Protein AF-A0A8X6IFQ2-F1 (afdb_monomer_lite)

Radius of gyration: 52.52 Å; chains: 1; bounding box: 111×67×128 Å

Structure (mmCIF, N/CA/C/O backbone):
data_AF-A0A8X6IFQ2-F1
#
_entry.id   AF-A0A8X6IFQ2-F1
#
loop_
_atom_site.group_PDB
_atom_site.id
_atom_site.type_symbol
_atom_site.label_atom_id
_atom_site.label_alt_id
_atom_site.label_comp_id
_atom_site.label_asym_id
_atom_site.label_entity_id
_atom_site.label_seq_id
_atom_site.pdbx_PDB_ins_code
_atom_site.Cartn_x
_atom_site.Cartn_y
_atom_site.Cartn_z
_atom_site.occupancy
_atom_site.B_iso_or_equiv
_atom_site.auth_seq_id
_atom_site.auth_comp_id
_atom_site.auth_asym_id
_atom_site.auth_atom_id
_atom_site.pdbx_PDB_model_num
ATOM 1 N N . MET A 1 1 ? -30.724 -9.626 76.162 1.00 53.62 1 MET A N 1
ATOM 2 C CA . MET A 1 1 ? -31.860 -8.868 76.737 1.00 53.62 1 MET A CA 1
ATOM 3 C C . MET A 1 1 ? -32.506 -7.889 75.746 1.00 53.62 1 MET A C 1
ATOM 5 O O . MET A 1 1 ? -33.600 -8.184 75.285 1.00 53.62 1 MET A O 1
ATOM 9 N N . ALA A 1 2 ? -31.870 -6.780 75.332 1.00 52.81 2 ALA A N 1
ATOM 10 C CA . ALA A 1 2 ? -32.510 -5.781 74.446 1.00 52.81 2 ALA A CA 1
ATOM 11 C C . ALA A 1 2 ? -32.833 -6.290 73.020 1.00 52.81 2 ALA A C 1
ATOM 13 O O . ALA A 1 2 ? -33.926 -6.051 72.514 1.00 52.81 2 ALA A O 1
ATOM 14 N N . LYS A 1 3 ? -31.929 -7.067 72.401 1.00 49.75 3 LYS A N 1
ATOM 15 C CA . LYS A 1 3 ? -32.152 -7.693 71.078 1.00 49.75 3 LYS A CA 1
ATOM 16 C C . LYS A 1 3 ? -33.348 -8.656 71.064 1.00 49.75 3 LYS A C 1
ATOM 18 O O . LYS A 1 3 ? -34.162 -8.594 70.155 1.00 49.75 3 LYS A O 1
ATOM 23 N N . GLN A 1 4 ? -33.488 -9.484 72.103 1.00 52.97 4 GLN A N 1
ATOM 24 C CA . GLN A 1 4 ? -34.607 -10.427 72.263 1.00 52.97 4 GLN A CA 1
ATOM 25 C C . GLN A 1 4 ? -35.940 -9.711 72.532 1.00 52.97 4 GLN A C 1
ATOM 27 O O . GLN A 1 4 ? -36.987 -10.171 72.089 1.00 52.97 4 GLN A O 1
ATOM 32 N N . ARG A 1 5 ? -35.910 -8.560 73.217 1.00 56.44 5 ARG A N 1
ATOM 33 C CA . ARG A 1 5 ? -37.090 -7.713 73.447 1.00 56.44 5 ARG A CA 1
ATOM 34 C C . ARG A 1 5 ? -37.541 -7.000 72.166 1.00 56.44 5 ARG A C 1
ATOM 36 O O . ARG A 1 5 ?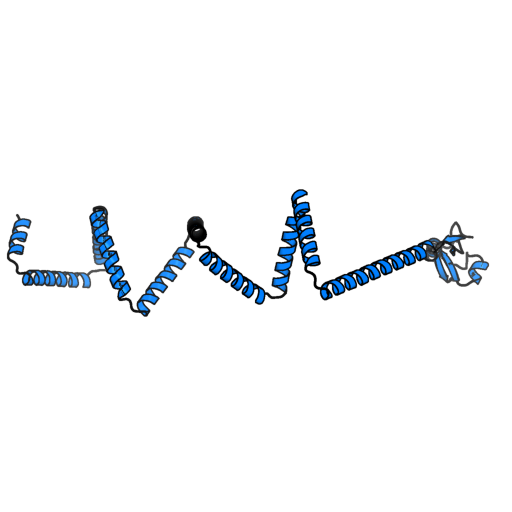 -38.726 -7.000 71.866 1.00 56.44 5 ARG A O 1
ATOM 43 N N . MET A 1 6 ? -36.600 -6.478 71.377 1.00 58.69 6 MET A N 1
ATOM 44 C CA . MET A 1 6 ? -36.863 -5.904 70.048 1.00 58.69 6 MET A CA 1
ATOM 45 C C . MET A 1 6 ? -37.364 -6.954 69.045 1.00 58.69 6 MET A C 1
ATOM 47 O O . MET A 1 6 ? -38.260 -6.667 68.262 1.00 58.69 6 MET A O 1
ATOM 51 N N . GLN A 1 7 ? -36.832 -8.181 69.087 1.00 58.03 7 GLN A N 1
ATOM 52 C CA . GLN A 1 7 ? -37.312 -9.298 68.262 1.00 58.03 7 GLN A CA 1
ATOM 53 C C . GLN A 1 7 ? -38.733 -9.741 68.637 1.00 58.03 7 GLN A C 1
ATOM 55 O O . GLN A 1 7 ? -39.511 -10.056 67.747 1.00 58.03 7 GLN A O 1
ATOM 60 N N . ARG A 1 8 ? -39.092 -9.725 69.929 1.00 58.53 8 ARG A N 1
ATOM 61 C CA . ARG A 1 8 ? -40.465 -10.004 70.386 1.00 58.53 8 ARG A CA 1
ATOM 62 C C . ARG A 1 8 ? -41.464 -8.911 70.001 1.00 58.53 8 ARG A C 1
ATOM 64 O O . ARG A 1 8 ? -42.595 -9.245 69.692 1.00 58.53 8 ARG A O 1
ATOM 71 N N . LEU A 1 9 ? -41.055 -7.640 69.993 1.00 57.66 9 LEU A N 1
ATOM 72 C CA . LEU A 1 9 ? -41.904 -6.528 69.545 1.00 57.66 9 LEU A CA 1
ATOM 73 C C . LEU A 1 9 ? -42.137 -6.563 68.025 1.00 57.66 9 LEU A C 1
ATOM 75 O O . LEU A 1 9 ? -43.274 -6.433 67.593 1.00 57.66 9 LEU A O 1
ATOM 79 N N . ARG A 1 10 ? -41.104 -6.870 67.224 1.00 58.34 10 ARG A N 1
ATOM 80 C CA . ARG A 1 10 ? -41.246 -7.078 65.766 1.00 58.34 10 ARG A CA 1
ATOM 81 C C . ARG A 1 10 ? -42.134 -8.265 65.384 1.00 58.34 10 ARG A C 1
ATOM 83 O O . ARG A 1 10 ? -42.619 -8.308 64.267 1.00 58.34 10 ARG A O 1
ATOM 90 N N . ALA A 1 11 ? -42.308 -9.243 66.274 1.00 58.59 11 ALA A N 1
ATOM 91 C CA . ALA A 1 11 ? -43.138 -10.424 66.025 1.00 58.59 11 ALA A CA 1
ATOM 92 C C . ALA A 1 11 ? -44.647 -10.169 66.226 1.00 58.59 11 ALA A C 1
ATOM 94 O O . ALA A 1 11 ? -45.449 -11.041 65.906 1.00 58.59 11 ALA A O 1
ATOM 95 N N . VAL A 1 12 ? -45.018 -9.010 66.784 1.00 65.38 12 VAL A N 1
ATOM 96 C CA . VAL A 1 12 ? -46.406 -8.607 67.089 1.00 65.38 12 VAL A CA 1
ATOM 97 C C . VAL A 1 12 ? -46.839 -7.392 66.254 1.00 65.38 12 VAL A C 1
ATOM 99 O O . VAL A 1 12 ? -48.028 -7.128 66.124 1.00 65.38 12 VAL A O 1
ATOM 102 N N . GLU A 1 13 ? -45.879 -6.669 65.680 1.00 66.06 13 GLU A N 1
ATOM 103 C CA . GLU A 1 13 ? -46.094 -5.498 64.831 1.00 66.06 13 GLU A CA 1
ATOM 104 C C . GLU A 1 13 ? -46.659 -5.932 63.470 1.00 66.06 13 GLU A C 1
ATOM 106 O O . GLU A 1 13 ? -46.105 -6.813 62.804 1.00 66.06 13 GLU A O 1
ATOM 111 N N . SER A 1 14 ? -47.783 -5.342 63.062 1.00 79.12 14 SER A N 1
ATOM 112 C CA . SER A 1 14 ? -48.335 -5.589 61.728 1.00 79.12 14 SER A CA 1
ATOM 113 C C . SER A 1 14 ? -47.404 -5.023 60.648 1.00 79.12 14 SER A C 1
ATOM 115 O O . SER A 1 14 ? -46.656 -4.073 60.887 1.00 79.12 14 SER A O 1
ATOM 117 N N . GLN A 1 15 ? -47.455 -5.582 59.434 1.00 78.56 15 GLN A N 1
ATOM 118 C CA . GLN A 1 15 ? -46.645 -5.092 58.310 1.00 78.56 15 GLN A CA 1
ATOM 119 C C . GLN A 1 15 ? -46.876 -3.588 58.060 1.00 78.56 15 GLN A C 1
ATOM 121 O O . GLN A 1 15 ? -45.927 -2.856 57.796 1.00 78.56 15 GLN A O 1
ATOM 126 N N . GLU A 1 16 ? -48.113 -3.113 58.233 1.00 79.88 16 GLU A N 1
ATOM 127 C CA . GLU A 1 16 ? -48.480 -1.700 58.090 1.00 79.88 16 GLU A CA 1
ATOM 128 C C . GLU A 1 16 ? -47.862 -0.807 59.176 1.00 79.88 16 GLU A C 1
ATOM 130 O O . GLU A 1 16 ? -47.365 0.279 58.875 1.00 79.88 16 GLU A O 1
ATOM 135 N N . GLU A 1 17 ? -47.841 -1.252 60.435 1.00 82.94 17 GLU A N 1
ATOM 136 C CA . GLU A 1 17 ? -47.198 -0.518 61.534 1.00 82.94 17 GLU A CA 1
ATOM 137 C C . GLU A 1 17 ? -45.678 -0.462 61.362 1.00 82.94 17 GLU A C 1
ATOM 139 O O . GLU A 1 17 ? -45.066 0.589 61.579 1.00 82.94 17 GLU A O 1
ATOM 144 N N . HIS A 1 18 ? -45.082 -1.563 60.901 1.00 83.06 18 HIS A N 1
ATOM 145 C CA . HIS A 1 18 ? -43.662 -1.636 60.585 1.00 83.06 18 HIS A CA 1
ATOM 146 C C . HIS A 1 18 ? -43.288 -0.664 59.456 1.00 83.06 18 HIS A C 1
ATOM 148 O O . HIS A 1 18 ? -42.350 0.132 59.585 1.00 83.06 18 HIS A O 1
ATOM 154 N N . ASP A 1 19 ? -44.063 -0.667 58.371 1.00 86.00 19 ASP A N 1
ATOM 155 C CA . ASP A 1 19 ? -43.853 0.222 57.230 1.00 86.00 19 ASP A CA 1
ATOM 156 C C . ASP A 1 19 ? -44.076 1.695 57.618 1.00 86.00 19 ASP A C 1
ATOM 158 O O . ASP A 1 19 ? -43.288 2.568 57.235 1.00 86.00 19 ASP A O 1
ATOM 162 N N . ALA A 1 20 ? -45.071 1.984 58.465 1.00 87.44 20 ALA A N 1
ATOM 163 C CA . ALA A 1 20 ? -45.313 3.319 59.009 1.00 87.44 20 ALA A CA 1
ATOM 164 C C . ALA A 1 20 ? -44.174 3.800 59.926 1.00 87.44 20 ALA A C 1
ATOM 166 O O . ALA A 1 20 ? -43.800 4.979 59.898 1.00 87.44 20 ALA A O 1
ATOM 167 N N . GLN A 1 21 ? -43.582 2.913 60.730 1.00 87.50 21 GLN A N 1
ATOM 168 C CA . GLN A 1 21 ? -42.433 3.248 61.568 1.00 87.50 21 GLN A CA 1
ATOM 169 C C . GLN A 1 21 ? -41.188 3.532 60.720 1.00 87.50 21 GLN A C 1
ATOM 171 O O . GLN A 1 21 ? -40.499 4.531 60.950 1.00 87.50 21 GLN A O 1
ATOM 176 N N . ILE A 1 22 ? -40.925 2.713 59.699 1.00 87.62 22 ILE A N 1
ATOM 177 C CA . ILE A 1 22 ? -39.848 2.963 58.735 1.00 87.62 22 ILE A CA 1
ATOM 178 C C . ILE A 1 22 ? -40.067 4.301 58.021 1.00 87.62 22 ILE A C 1
ATOM 180 O O . ILE A 1 22 ? -39.113 5.064 57.861 1.00 87.62 22 ILE A O 1
ATOM 184 N N . ALA A 1 23 ? -41.302 4.623 57.627 1.00 89.62 23 ALA A N 1
ATOM 185 C CA . ALA A 1 23 ? -41.628 5.900 56.998 1.00 89.62 23 ALA A CA 1
ATOM 186 C C . ALA A 1 23 ? -41.313 7.093 57.918 1.00 89.62 23 ALA A C 1
ATOM 188 O O . ALA A 1 23 ? -40.658 8.041 57.481 1.00 89.62 23 ALA A O 1
ATOM 189 N N . LYS A 1 24 ? -41.670 7.017 59.209 1.00 91.56 24 LYS A N 1
ATOM 190 C CA . LYS A 1 24 ? -41.323 8.048 60.208 1.00 91.56 24 LYS A CA 1
ATOM 191 C C . LYS A 1 24 ? -39.812 8.208 60.379 1.00 91.56 24 LYS A C 1
ATOM 193 O O . LYS A 1 24 ? -39.315 9.332 60.428 1.00 91.56 24 LYS A O 1
ATOM 198 N N . ILE A 1 25 ? -39.069 7.100 60.431 1.00 91.31 25 ILE A N 1
ATOM 199 C CA . ILE A 1 25 ? -37.600 7.123 60.522 1.00 91.31 25 ILE A CA 1
ATOM 200 C C . ILE A 1 25 ? -36.997 7.781 59.276 1.00 91.31 25 ILE A C 1
ATOM 202 O O . ILE A 1 25 ? -36.131 8.644 59.401 1.00 91.31 25 ILE A O 1
ATOM 206 N N . ARG A 1 26 ? -37.475 7.426 58.078 1.00 90.88 26 ARG A N 1
ATOM 207 C CA . ARG A 1 26 ? -37.034 8.048 56.819 1.00 90.88 26 ARG A CA 1
ATOM 208 C C . ARG A 1 26 ? -37.303 9.550 56.812 1.00 90.88 26 ARG A C 1
ATOM 210 O O . ARG A 1 26 ? -36.418 10.308 56.433 1.00 90.88 26 ARG A O 1
ATOM 217 N N . GLN A 1 27 ? -38.478 9.975 57.275 1.00 90.50 27 GLN A N 1
ATOM 218 C CA . GLN A 1 27 ? -38.843 11.389 57.347 1.00 90.50 27 GLN A CA 1
ATOM 219 C C . GLN A 1 27 ? -37.938 12.158 58.317 1.00 90.50 27 GLN A C 1
ATOM 221 O O . GLN A 1 27 ? -37.430 13.219 57.971 1.00 90.50 27 GLN A O 1
ATOM 226 N N . HIS A 1 28 ? -37.667 11.601 59.499 1.00 89.94 28 HIS A N 1
ATOM 227 C CA . HIS A 1 28 ? -36.757 12.220 60.462 1.00 89.94 28 HIS A CA 1
ATOM 228 C C . HIS A 1 28 ? -35.324 12.333 59.920 1.00 89.94 28 HIS A C 1
ATOM 230 O O . HIS A 1 28 ? -34.691 13.378 60.053 1.00 89.94 28 HIS A O 1
ATOM 236 N N . ILE A 1 29 ? -34.833 11.285 59.250 1.00 89.75 29 ILE A N 1
ATOM 237 C CA . ILE A 1 29 ? -33.522 11.295 58.591 1.00 89.75 29 ILE A CA 1
ATOM 238 C C . ILE A 1 29 ? -33.476 12.342 57.467 1.00 89.75 29 ILE A C 1
ATOM 240 O O . ILE A 1 29 ? -32.461 13.022 57.350 1.00 89.75 29 ILE A O 1
ATOM 244 N N . SER A 1 30 ? -34.548 12.506 56.682 1.00 90.31 30 SER A N 1
ATOM 245 C CA . SER A 1 30 ? -34.635 13.540 55.634 1.00 90.31 30 SER A CA 1
ATOM 246 C C . SER A 1 30 ? -34.452 14.935 56.218 1.00 90.31 30 SER A C 1
ATOM 248 O O . SER A 1 30 ? -33.589 15.679 55.771 1.00 90.31 30 SER A O 1
ATOM 250 N N . VAL A 1 31 ? -35.182 15.252 57.292 1.00 90.62 31 VAL A N 1
ATOM 251 C CA . VAL A 1 31 ? -35.103 16.564 57.955 1.00 90.62 31 VAL A CA 1
ATOM 252 C C . VAL A 1 31 ? -33.693 16.844 58.489 1.00 90.62 31 VAL A C 1
ATOM 254 O O . VAL A 1 31 ? -33.179 17.953 58.351 1.00 90.62 31 VAL A O 1
ATOM 257 N N . ILE A 1 32 ? -33.032 15.835 59.064 1.00 87.0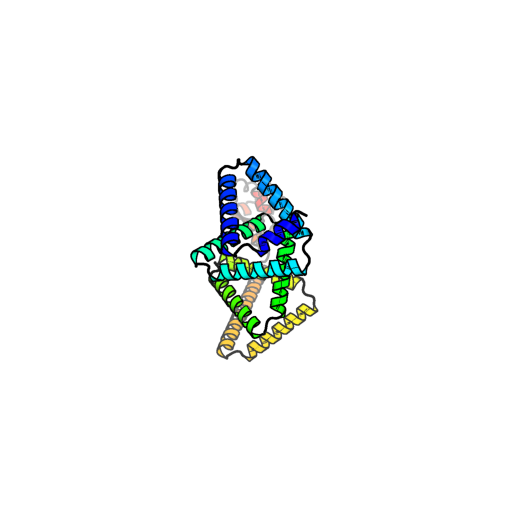6 32 ILE A N 1
ATOM 258 C CA . ILE A 1 32 ? -31.640 15.961 59.522 1.00 87.06 32 ILE A CA 1
ATOM 259 C C . ILE A 1 32 ? -30.692 16.197 58.338 1.00 87.06 32 ILE A C 1
ATOM 261 O O . ILE A 1 32 ? -29.798 17.028 58.432 1.00 87.06 32 ILE A O 1
ATOM 265 N N . GLN A 1 33 ? -30.885 15.496 57.219 1.00 88.69 33 GLN A N 1
ATOM 266 C CA . GLN A 1 33 ? -30.054 15.651 56.019 1.00 88.69 33 GLN A CA 1
ATOM 267 C C . GLN A 1 33 ? -30.302 16.967 55.274 1.00 88.69 33 GLN A C 1
ATOM 269 O O . GLN A 1 33 ? -29.419 17.442 54.573 1.00 88.69 33 GLN A O 1
ATOM 274 N N . GLU A 1 34 ? -31.479 17.569 55.407 1.00 87.62 34 GLU A N 1
ATOM 275 C CA . GLU A 1 34 ? -31.785 18.883 54.828 1.00 87.62 34 GLU A CA 1
ATOM 276 C C . GLU A 1 34 ? -31.167 20.031 55.634 1.00 87.62 34 GLU A C 1
ATOM 278 O O . GLU A 1 34 ? -30.881 21.093 55.085 1.00 87.62 34 GLU A O 1
ATOM 283 N N . THR A 1 35 ? -30.937 19.814 56.931 1.00 90.19 35 THR A N 1
ATOM 284 C CA . THR A 1 35 ? -30.393 20.817 57.862 1.00 90.19 35 THR A CA 1
ATOM 285 C C . THR A 1 35 ? -28.923 20.590 58.217 1.00 90.19 35 THR A C 1
ATOM 287 O O . THR A 1 35 ? -28.352 21.356 58.995 1.00 90.19 35 THR A O 1
ATOM 290 N N . GLU A 1 36 ? -28.288 19.560 57.649 1.00 91.75 36 GLU A N 1
ATOM 291 C CA . GLU A 1 36 ? -26.887 19.238 57.915 1.00 91.75 36 GLU A CA 1
ATOM 292 C C . GLU A 1 36 ? -25.941 20.291 57.319 1.00 91.75 36 GLU A C 1
ATOM 294 O O . GLU A 1 36 ? -26.128 20.783 56.203 1.00 91.75 36 GLU A O 1
ATOM 299 N N . SER A 1 37 ? -24.870 20.612 58.050 1.00 93.88 37 SER A N 1
ATOM 300 C CA . SER A 1 37 ? -23.789 21.420 57.486 1.00 93.88 37 SER A CA 1
ATOM 301 C C . SER A 1 37 ? -22.983 20.616 56.458 1.00 93.88 37 SER A C 1
ATOM 303 O O . SER A 1 37 ? -22.972 19.382 56.471 1.00 93.88 37 SER A O 1
ATOM 305 N N . VAL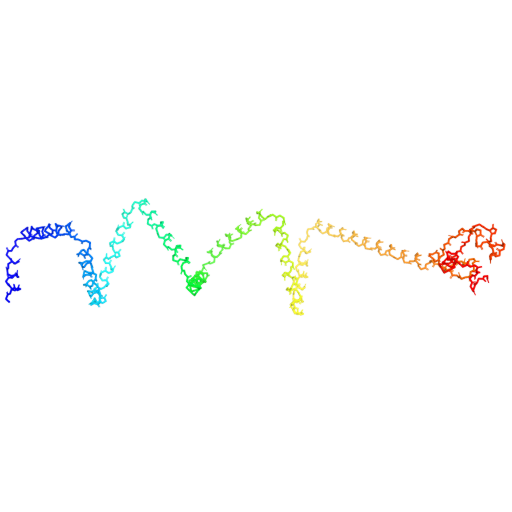 A 1 38 ? -22.242 21.306 55.584 1.00 93.44 38 VAL A N 1
ATOM 306 C CA . VAL A 1 38 ? -21.358 20.655 54.597 1.00 93.44 38 VAL A CA 1
ATOM 307 C C . VAL A 1 38 ? -20.337 19.732 55.278 1.00 93.44 38 VAL A C 1
ATOM 309 O O . VAL A 1 38 ? -20.092 18.629 54.796 1.00 93.44 38 VAL A O 1
ATOM 312 N N . GLU A 1 39 ? -19.786 20.138 56.425 1.00 93.81 39 GLU A N 1
ATOM 313 C CA . GLU A 1 39 ? -18.842 19.319 57.199 1.00 93.81 39 GLU A CA 1
ATOM 314 C C . GLU A 1 39 ? -19.508 18.077 57.798 1.00 93.81 39 GLU A C 1
ATOM 316 O O . GLU A 1 39 ? -18.980 16.972 57.685 1.00 93.81 39 GLU A O 1
ATOM 321 N N . GLN A 1 40 ? -20.694 18.228 58.394 1.00 92.50 40 GLN A N 1
ATOM 322 C CA . GLN A 1 40 ? -21.448 17.105 58.957 1.00 92.50 40 GLN A CA 1
ATOM 323 C C . GLN A 1 40 ? -21.855 16.102 57.872 1.00 92.50 40 GLN A C 1
ATOM 325 O O . GLN A 1 40 ? -21.727 14.888 58.064 1.00 92.50 40 GLN A O 1
ATOM 330 N N . ARG A 1 41 ? -22.267 16.605 56.703 1.00 93.31 41 ARG A N 1
ATOM 331 C CA . ARG A 1 41 ? -22.532 15.800 55.510 1.00 93.31 41 ARG A CA 1
ATOM 332 C C . ARG A 1 41 ? -21.303 15.011 55.087 1.00 93.31 41 ARG A C 1
ATOM 334 O O . ARG A 1 41 ? -21.411 13.814 54.825 1.00 93.31 41 ARG A O 1
ATOM 341 N N . GLU A 1 42 ? -20.139 15.651 55.039 1.00 95.25 42 GLU A N 1
ATOM 342 C CA . GLU A 1 42 ? -18.905 14.999 54.608 1.00 95.25 42 GLU A CA 1
ATOM 343 C C . GLU A 1 42 ? -18.449 13.923 55.599 1.00 95.25 42 GLU A C 1
ATOM 345 O O . GLU A 1 42 ? -18.091 12.821 55.182 1.00 95.25 42 GLU A O 1
ATOM 350 N N . ILE A 1 43 ? -18.560 14.176 56.906 1.00 94.44 43 ILE A N 1
ATOM 351 C CA . ILE A 1 43 ? -18.292 13.174 57.948 1.00 94.44 43 ILE A CA 1
ATOM 352 C C . ILE A 1 43 ? -19.222 11.966 57.778 1.00 94.44 43 ILE A C 1
ATOM 354 O O . ILE A 1 43 ? -18.760 10.822 57.768 1.00 94.44 43 ILE A O 1
ATOM 358 N N . ARG A 1 44 ? -20.526 12.199 57.578 1.00 93.62 44 ARG A N 1
ATOM 359 C CA . ARG A 1 44 ? -21.522 11.136 57.374 1.00 93.62 44 ARG A CA 1
ATOM 360 C C . ARG A 1 44 ? -21.247 10.324 56.107 1.00 93.62 44 ARG A C 1
ATOM 362 O O . ARG A 1 44 ? -21.282 9.094 56.146 1.00 93.62 44 ARG A O 1
ATOM 369 N N . LEU A 1 45 ? -20.967 10.987 54.984 1.00 94.31 45 LEU A N 1
ATOM 370 C CA . LEU A 1 45 ? -20.649 10.322 53.717 1.00 94.31 45 LEU A CA 1
ATOM 371 C C . LEU A 1 45 ? -19.310 9.580 53.785 1.00 94.31 45 LEU A C 1
ATOM 373 O O . LEU A 1 45 ? -19.193 8.487 53.234 1.00 94.31 45 LEU A O 1
ATOM 377 N N . SER A 1 46 ? -18.317 10.128 54.486 1.00 95.75 46 SER A N 1
ATOM 378 C CA . SER A 1 46 ? -17.039 9.464 54.752 1.00 95.75 46 SER A CA 1
ATOM 379 C C . SER A 1 46 ? -17.237 8.187 55.570 1.00 95.75 46 SER A C 1
ATOM 381 O O . SER A 1 46 ? -16.820 7.114 55.133 1.00 95.75 46 SER A O 1
ATOM 383 N N . ALA A 1 47 ? -17.981 8.256 56.677 1.00 95.50 47 ALA A N 1
ATOM 384 C CA . ALA A 1 47 ? -18.316 7.087 57.487 1.00 95.50 47 ALA A CA 1
ATOM 385 C C . ALA A 1 47 ? -19.072 6.018 56.676 1.00 95.50 47 ALA A C 1
ATOM 387 O O . ALA A 1 47 ? -18.769 4.828 56.777 1.00 95.50 47 ALA A O 1
ATOM 388 N N . LEU A 1 48 ? -20.006 6.430 55.810 1.00 95.94 48 LEU A N 1
ATOM 389 C CA . LEU A 1 48 ? -20.728 5.517 54.924 1.00 95.94 48 LEU A CA 1
ATOM 390 C C . LEU A 1 48 ? -19.806 4.865 53.880 1.00 95.94 48 LEU A C 1
ATOM 392 O O . LEU A 1 48 ? -19.926 3.665 53.626 1.00 95.94 48 LEU A O 1
ATOM 396 N N . ARG A 1 49 ? -18.876 5.622 53.282 1.00 96.88 49 ARG A N 1
ATOM 397 C CA . ARG A 1 49 ? -17.864 5.084 52.357 1.00 96.88 49 ARG A CA 1
ATOM 398 C C . ARG A 1 49 ? -16.970 4.061 53.054 1.00 96.88 49 ARG A C 1
ATOM 400 O O . ARG A 1 49 ? -16.757 2.991 52.492 1.00 96.88 49 ARG A O 1
ATOM 407 N N . MET A 1 50 ? -16.533 4.344 54.282 1.00 96.12 50 MET A N 1
ATOM 408 C CA . MET A 1 50 ? -15.730 3.424 55.095 1.00 96.12 50 MET A CA 1
ATOM 409 C C . MET A 1 50 ? -16.488 2.138 55.422 1.00 96.12 50 MET A C 1
ATOM 411 O O . MET A 1 50 ? -15.985 1.048 55.161 1.00 96.12 50 MET A O 1
ATOM 415 N N . HIS A 1 51 ? -17.725 2.251 55.913 1.00 96.12 51 HIS A N 1
ATOM 416 C CA . HIS A 1 51 ? -18.574 1.090 56.179 1.00 96.12 51 HIS A CA 1
ATOM 417 C C . HIS A 1 51 ? -18.783 0.244 54.916 1.00 96.12 51 HIS A C 1
ATOM 419 O O . HIS A 1 51 ? -18.606 -0.970 54.942 1.00 96.12 51 HIS A O 1
ATOM 425 N N . ASN A 1 52 ? -19.113 0.876 53.787 1.00 94.75 52 ASN A N 1
ATOM 426 C CA . ASN A 1 52 ? -19.299 0.161 52.528 1.00 94.75 52 ASN A CA 1
ATOM 427 C C . ASN A 1 52 ? -18.007 -0.505 52.052 1.00 94.75 52 ASN A C 1
ATOM 429 O O . ASN A 1 52 ? -18.066 -1.631 51.574 1.00 94.75 52 ASN A O 1
ATOM 433 N N . SER A 1 53 ? -16.855 0.153 52.199 1.00 95.56 53 SER A N 1
ATOM 434 C CA . SER A 1 53 ? -15.553 -0.438 51.883 1.00 95.56 53 SER A CA 1
ATOM 435 C C . SER A 1 53 ? -15.293 -1.690 52.717 1.00 95.56 53 SER A C 1
ATOM 437 O O . SER A 1 53 ? -14.873 -2.701 52.163 1.00 95.56 53 SER A O 1
ATOM 439 N N . GLN A 1 54 ? -15.599 -1.646 54.016 1.00 95.56 54 GLN A N 1
ATOM 440 C CA . GLN A 1 54 ? -15.451 -2.796 54.904 1.00 95.56 54 GLN A CA 1
ATOM 441 C C . GLN A 1 54 ? -16.379 -3.943 54.489 1.00 95.56 54 GLN A C 1
ATOM 443 O O . GLN A 1 54 ? -15.921 -5.060 54.286 1.00 95.56 54 GLN A O 1
ATOM 448 N N . VAL A 1 55 ? -17.658 -3.648 54.232 1.00 94.44 55 VAL A N 1
ATOM 449 C CA . VAL A 1 55 ? -18.609 -4.649 53.724 1.00 94.44 55 VAL A CA 1
ATOM 450 C C . VAL A 1 55 ? -18.121 -5.264 52.410 1.00 94.44 55 VAL A C 1
ATOM 452 O O . VAL A 1 55 ? -18.245 -6.468 52.235 1.00 94.44 55 VAL A O 1
ATOM 455 N N . ARG A 1 56 ? -17.545 -4.475 51.489 1.00 93.81 56 ARG A N 1
ATOM 456 C CA . ARG A 1 56 ? -16.972 -5.005 50.237 1.00 93.81 56 ARG A CA 1
ATOM 457 C C . ARG A 1 56 ? -15.714 -5.844 50.457 1.00 93.81 56 ARG A C 1
ATOM 459 O O . ARG A 1 56 ? -15.468 -6.732 49.648 1.00 93.81 56 ARG A O 1
ATOM 466 N N . ALA A 1 57 ? -14.915 -5.544 51.476 1.00 94.62 57 ALA A N 1
ATOM 467 C CA . ALA A 1 57 ? -13.717 -6.311 51.806 1.00 94.62 57 ALA A CA 1
ATOM 468 C C . ALA A 1 57 ? -14.069 -7.669 52.432 1.00 94.62 57 ALA A C 1
ATOM 470 O O . ALA A 1 57 ? -13.414 -8.662 52.132 1.00 94.62 57 ALA A O 1
ATOM 471 N N . ASP A 1 58 ? -15.139 -7.709 53.227 1.00 95.81 58 ASP A N 1
ATOM 472 C CA . ASP A 1 58 ? -15.618 -8.914 53.911 1.00 95.81 58 ASP A CA 1
ATOM 473 C C . ASP A 1 58 ? -16.567 -9.771 53.038 1.00 95.81 58 ASP A C 1
ATOM 475 O O . ASP A 1 58 ? -17.058 -10.813 53.476 1.00 95.81 58 ASP A O 1
ATOM 479 N N . GLU A 1 59 ? -16.849 -9.348 51.798 1.00 94.75 59 GLU A N 1
ATOM 480 C CA . GLU A 1 59 ? -17.699 -10.080 50.852 1.00 94.75 59 GLU A CA 1
ATOM 481 C C . GLU A 1 59 ? -17.057 -11.405 50.416 1.00 94.75 59 GLU A C 1
ATOM 483 O O . GLU A 1 59 ? -15.946 -11.444 49.883 1.00 94.75 59 GLU A O 1
ATOM 488 N N . THR A 1 60 ? -17.820 -12.493 50.525 1.00 97.00 60 THR A N 1
ATOM 489 C CA . THR A 1 60 ? -17.459 -13.768 49.883 1.00 97.00 60 THR A CA 1
ATOM 490 C C . THR A 1 60 ? -17.549 -13.665 48.352 1.00 97.00 60 THR A C 1
ATOM 492 O O . THR A 1 60 ? -18.324 -12.849 47.832 1.00 97.00 60 THR A O 1
ATOM 495 N N . PRO A 1 61 ? -16.809 -14.496 47.591 1.00 96.50 61 PRO A N 1
ATOM 496 C CA . PRO A 1 61 ? -16.913 -14.542 46.132 1.00 96.50 61 PRO A CA 1
ATOM 497 C C . PRO A 1 61 ? -18.351 -14.735 45.624 1.00 96.50 61 PRO A C 1
ATOM 499 O O . PRO A 1 61 ? -18.749 -14.089 44.654 1.00 96.50 61 PRO A O 1
ATOM 502 N N . GLU A 1 62 ? -19.156 -15.550 46.307 1.00 96.19 62 GLU A N 1
ATOM 503 C CA . GLU A 1 62 ? -20.550 -15.830 45.958 1.00 96.19 62 GLU A CA 1
ATOM 504 C C . GLU A 1 62 ? -21.440 -14.602 46.182 1.00 96.19 62 GLU A C 1
ATOM 506 O O . GLU A 1 62 ? -22.206 -14.214 45.298 1.00 96.19 62 GLU A O 1
ATOM 511 N N . GLN A 1 63 ? -21.310 -13.934 47.333 1.00 95.69 63 GLN A N 1
ATOM 512 C CA . GLN A 1 63 ? -22.036 -12.689 47.617 1.00 95.69 63 GLN A CA 1
ATOM 513 C C . GLN A 1 63 ? -21.647 -11.579 46.634 1.00 95.69 63 GLN A C 1
ATOM 515 O O . GLN A 1 63 ? -22.512 -10.843 46.143 1.00 95.69 63 GLN A O 1
ATOM 520 N N . ARG A 1 64 ? -20.354 -11.482 46.303 1.00 95.88 64 ARG A N 1
ATOM 521 C CA . ARG A 1 64 ? -19.843 -10.555 45.293 1.00 95.88 64 ARG A CA 1
ATOM 522 C C . ARG A 1 64 ? -20.465 -10.836 43.929 1.00 95.88 64 ARG A C 1
ATOM 524 O O . ARG A 1 64 ? -20.872 -9.891 43.252 1.00 95.88 64 ARG A O 1
ATOM 531 N N . GLU A 1 65 ? -20.573 -12.100 43.531 1.00 97.19 65 GLU A N 1
ATOM 532 C CA . GLU A 1 65 ? -21.153 -12.477 42.243 1.00 97.19 65 GLU A CA 1
ATOM 533 C C . GLU A 1 65 ? -22.660 -12.209 42.184 1.00 97.19 65 GLU A C 1
ATOM 535 O O . GLU A 1 65 ? -23.131 -11.625 41.208 1.00 97.19 65 GLU A O 1
ATOM 540 N N . VAL A 1 66 ? -23.411 -12.514 43.247 1.00 96.88 66 VAL A N 1
ATOM 541 C CA . VAL A 1 66 ? -24.838 -12.156 43.348 1.00 96.88 66 VAL A CA 1
ATOM 542 C C . VAL A 1 66 ? -25.025 -10.648 43.180 1.00 96.88 66 VAL A C 1
ATOM 544 O O . VAL A 1 66 ? -25.859 -10.203 42.388 1.00 96.88 66 VAL A O 1
ATOM 547 N N . ARG A 1 67 ? -24.200 -9.841 43.856 1.00 96.19 67 ARG A N 1
ATOM 548 C CA . ARG A 1 67 ? -24.248 -8.382 43.739 1.00 96.19 67 ARG A CA 1
ATOM 549 C C . ARG A 1 67 ? -23.907 -7.890 42.333 1.00 96.19 67 ARG A C 1
ATOM 551 O O . ARG A 1 67 ? -24.596 -7.013 41.812 1.00 96.19 67 ARG A O 1
ATOM 558 N N . LEU A 1 68 ? -22.832 -8.396 41.728 1.00 96.62 68 LEU A N 1
ATOM 559 C CA . LEU A 1 68 ? -22.430 -8.001 40.375 1.00 96.62 68 LEU A CA 1
ATOM 560 C C . LEU A 1 68 ? -23.462 -8.443 39.336 1.00 96.62 68 LEU A C 1
ATOM 562 O O . LEU A 1 68 ? -23.735 -7.694 38.400 1.00 96.62 68 LEU A O 1
ATOM 566 N N . SER A 1 69 ? -24.078 -9.609 39.523 1.00 97.06 69 SER A N 1
ATOM 567 C CA . SER A 1 69 ? -25.178 -10.097 38.694 1.00 97.06 69 SER A CA 1
ATOM 568 C C . SER A 1 69 ? -26.397 -9.180 38.789 1.00 97.06 69 SER A C 1
ATOM 570 O O . SER A 1 69 ? -26.866 -8.688 37.763 1.00 97.06 69 SER A O 1
ATOM 572 N N . ALA A 1 70 ? -26.835 -8.832 40.003 1.00 97.12 70 ALA A N 1
ATOM 573 C CA . ALA A 1 70 ? -27.924 -7.879 40.213 1.00 97.12 70 ALA A CA 1
ATOM 574 C C . ALA A 1 70 ? -27.626 -6.509 39.573 1.00 97.12 70 ALA A C 1
ATOM 576 O O . ALA A 1 70 ? -28.490 -5.926 38.917 1.00 97.12 70 ALA A O 1
ATOM 577 N N . LEU A 1 71 ? -26.384 -6.022 39.682 1.00 97.38 71 LEU A N 1
ATOM 578 C CA . LEU A 1 71 ? -25.959 -4.770 39.051 1.00 97.38 71 LEU A CA 1
ATOM 579 C C . LEU A 1 71 ? -25.966 -4.856 37.516 1.00 97.38 71 LEU A C 1
ATOM 581 O O . LEU A 1 71 ? -26.397 -3.914 36.851 1.00 97.38 71 LEU A O 1
ATOM 585 N N . ARG A 1 72 ? -25.508 -5.974 36.935 1.00 97.62 72 ARG A N 1
ATOM 586 C CA . ARG A 1 72 ? -25.575 -6.210 35.483 1.00 97.62 72 ARG A CA 1
ATOM 587 C C . ARG A 1 72 ? -27.024 -6.239 34.997 1.00 97.62 72 ARG A C 1
ATOM 589 O O . ARG A 1 72 ? -27.315 -5.598 33.990 1.00 97.62 72 ARG A O 1
ATOM 596 N N . MET A 1 73 ? -27.919 -6.900 35.732 1.00 97.06 73 MET A N 1
ATOM 597 C CA . MET A 1 73 ? -29.352 -6.949 35.423 1.00 97.06 73 MET A CA 1
ATOM 598 C C . MET A 1 73 ? -29.992 -5.562 35.469 1.00 97.06 73 MET A C 1
ATOM 600 O O . MET A 1 73 ? -30.610 -5.148 34.490 1.00 97.06 73 MET A O 1
ATOM 604 N N . HIS A 1 74 ? -29.770 -4.808 36.549 1.00 97.19 74 HIS A N 1
ATOM 605 C CA . HIS A 1 74 ? -30.246 -3.431 36.670 1.00 97.19 74 HIS A CA 1
ATOM 606 C C . HIS A 1 74 ? -29.739 -2.555 35.513 1.00 97.19 74 HIS A C 1
ATOM 608 O O . HIS A 1 74 ? -30.519 -1.887 34.841 1.00 97.19 74 HIS A O 1
ATOM 614 N N . ASN A 1 75 ? -28.438 -2.604 35.210 1.00 96.25 75 ASN A N 1
ATOM 615 C CA . ASN A 1 75 ? -27.863 -1.824 34.112 1.00 96.25 75 ASN A CA 1
ATOM 616 C C . ASN A 1 75 ? -28.415 -2.236 32.743 1.00 96.25 75 ASN A C 1
ATOM 618 O O . ASN A 1 75 ? -28.575 -1.384 31.873 1.00 96.25 75 ASN A O 1
ATOM 622 N N . SER A 1 76 ? -28.704 -3.522 32.537 1.00 96.25 76 SER A N 1
ATOM 623 C CA . SER A 1 76 ? -29.345 -4.000 31.313 1.00 96.25 76 SER A CA 1
ATOM 624 C C . SER A 1 76 ? -30.764 -3.452 31.174 1.00 96.25 76 SER A C 1
ATOM 626 O O . SER A 1 76 ? -31.134 -3.011 30.090 1.00 96.25 76 SER A O 1
ATOM 628 N N . GLN A 1 77 ? -31.541 -3.443 32.260 1.00 96.81 77 GLN A N 1
ATOM 629 C CA . GLN A 1 77 ? -32.900 -2.896 32.276 1.00 96.81 77 GLN A CA 1
ATOM 630 C C . GLN A 1 77 ? -32.901 -1.389 32.008 1.00 96.81 77 GLN A C 1
ATOM 632 O O . GLN A 1 77 ? -33.638 -0.930 31.140 1.00 96.81 77 GLN A O 1
ATOM 637 N N . VAL A 1 78 ? -32.018 -0.635 32.673 1.00 95.62 78 VAL A N 1
ATOM 638 C CA . VAL A 1 78 ? -31.855 0.806 32.426 1.00 95.62 78 VAL A CA 1
ATOM 639 C C . VAL A 1 78 ? -31.502 1.061 30.961 1.00 95.62 78 VAL A C 1
ATOM 641 O O . VAL A 1 78 ? -32.158 1.873 30.320 1.00 95.62 78 VAL A O 1
ATOM 644 N N . ARG A 1 79 ? -30.534 0.323 30.397 1.00 94.94 79 ARG A N 1
ATOM 645 C CA . ARG A 1 79 ? -30.132 0.467 28.985 1.00 94.94 79 ARG A CA 1
ATOM 646 C C . ARG A 1 79 ? -31.244 0.121 27.998 1.00 94.94 79 ARG A C 1
ATOM 648 O O . ARG A 1 79 ? -31.311 0.732 26.939 1.00 94.94 79 ARG A O 1
ATOM 655 N N . ALA A 1 80 ? -32.078 -0.867 28.314 1.00 95.69 80 ALA A N 1
ATOM 656 C CA . ALA A 1 80 ? -33.206 -1.253 27.469 1.00 95.69 80 ALA A CA 1
ATOM 657 C C . ALA A 1 80 ? -34.316 -0.188 27.460 1.00 95.69 80 ALA A C 1
ATOM 659 O O . ALA A 1 80 ? -35.007 -0.050 26.456 1.00 95.69 80 ALA A O 1
ATOM 660 N N . GLY A 1 81 ? -34.462 0.567 28.554 1.00 96.06 81 GLY A N 1
ATOM 661 C CA . GLY A 1 81 ? -35.413 1.673 28.677 1.00 96.06 81 GLY A CA 1
ATOM 662 C C . GLY A 1 81 ? -34.876 3.048 28.258 1.00 96.06 81 GLY A C 1
ATOM 663 O O . GLY A 1 81 ? -35.592 4.032 28.418 1.00 96.06 81 GLY A O 1
ATOM 664 N N . GLU A 1 82 ? -33.637 3.150 27.758 1.00 96.44 82 GLU A N 1
ATOM 665 C CA . GLU A 1 82 ? -33.056 4.428 27.323 1.00 96.44 82 GLU A CA 1
ATOM 666 C C . GLU A 1 82 ? -33.800 4.997 26.106 1.00 96.44 82 GLU A C 1
ATOM 668 O O . GLU A 1 82 ? -33.975 4.325 25.086 1.00 96.44 82 GLU A O 1
ATOM 673 N N . THR A 1 83 ? -34.148 6.282 26.176 1.00 97.69 83 THR A N 1
ATOM 674 C CA . THR A 1 83 ? -34.551 7.054 24.989 1.00 97.69 83 THR A CA 1
ATOM 675 C C . THR A 1 83 ? -33.365 7.240 24.029 1.00 97.69 83 THR A C 1
ATOM 677 O O . THR A 1 83 ? -32.205 7.181 24.462 1.00 97.69 83 THR A O 1
ATOM 680 N N . PRO A 1 84 ? -33.601 7.489 22.727 1.00 97.31 84 PRO A N 1
ATOM 681 C CA . PRO A 1 84 ? -32.532 7.790 21.773 1.00 97.31 84 PRO A CA 1
ATOM 682 C C . PRO A 1 84 ? -31.607 8.930 22.230 1.00 97.31 84 PRO A C 1
ATOM 684 O O . PRO A 1 84 ? -30.388 8.822 22.091 1.00 97.31 84 PRO A O 1
ATOM 687 N N . GLU A 1 85 ? -32.158 9.978 22.843 1.00 97.12 85 GLU A N 1
ATOM 688 C CA . GLU A 1 85 ? -31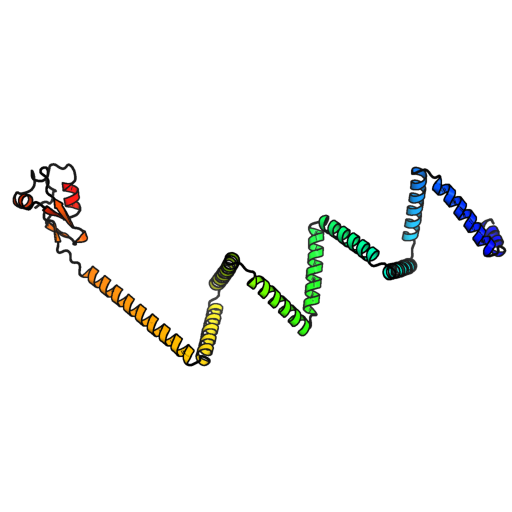.418 11.139 23.345 1.00 97.12 85 GLU A CA 1
ATOM 689 C C . GLU A 1 85 ? -30.526 10.768 24.535 1.00 97.12 85 GLU A C 1
ATOM 691 O O . GLU A 1 85 ? -29.345 11.119 24.564 1.00 97.12 85 GLU A O 1
ATOM 696 N N . GLN A 1 86 ? -31.055 10.006 25.500 1.00 97.06 86 GLN A N 1
ATOM 697 C CA . GLN A 1 86 ? -30.276 9.502 26.638 1.00 97.06 86 GLN A CA 1
ATOM 698 C C . GLN A 1 86 ? -29.157 8.564 26.177 1.00 97.06 86 GLN A C 1
ATOM 700 O O . GLN A 1 86 ? -28.026 8.650 26.668 1.00 97.06 86 GLN A O 1
ATOM 705 N N . ARG A 1 87 ? -29.447 7.694 25.203 1.00 96.69 87 ARG A N 1
ATOM 706 C CA . ARG A 1 87 ? -28.457 6.795 24.608 1.00 96.69 87 ARG A CA 1
ATOM 707 C C . ARG A 1 87 ? -27.335 7.578 23.937 1.00 96.69 87 ARG A C 1
ATOM 709 O O . ARG A 1 87 ? -26.166 7.256 24.157 1.00 96.69 87 ARG A O 1
ATOM 716 N N . GLU A 1 88 ? -27.661 8.592 23.141 1.00 97.50 88 GLU A N 1
ATOM 717 C CA . GLU A 1 88 ? -26.650 9.404 22.462 1.00 97.50 88 GLU A CA 1
ATOM 718 C C . GLU A 1 88 ? -25.841 10.245 23.457 1.00 97.50 88 GLU A C 1
ATOM 720 O O . GLU A 1 88 ? -24.615 10.283 23.357 1.00 97.50 88 GLU A O 1
ATOM 725 N N . ALA A 1 89 ? -26.473 10.825 24.482 1.00 97.31 89 ALA A N 1
ATOM 726 C CA . ALA A 1 89 ? -25.768 11.521 25.560 1.00 97.31 89 ALA A CA 1
ATOM 727 C C . ALA A 1 89 ? -24.772 10.596 26.283 1.00 97.31 89 ALA A C 1
ATOM 729 O O . ALA A 1 89 ? -23.610 10.963 26.481 1.00 97.31 89 ALA A O 1
ATOM 730 N N . ARG A 1 90 ? -25.178 9.358 26.605 1.00 96.94 90 ARG A N 1
ATOM 731 C CA . ARG A 1 90 ? -24.298 8.350 27.217 1.00 96.94 90 ARG A CA 1
ATOM 732 C C . ARG A 1 90 ? -23.147 7.950 26.295 1.00 96.94 90 ARG A C 1
ATOM 734 O O . ARG A 1 90 ? -22.009 7.839 26.752 1.00 96.94 90 ARG A O 1
ATOM 741 N N . LEU A 1 91 ? -23.417 7.701 25.011 1.00 97.06 91 LEU A N 1
ATOM 742 C CA . LEU A 1 91 ? -22.379 7.350 24.038 1.00 97.06 91 LEU A CA 1
ATOM 743 C C . LEU A 1 91 ? -21.403 8.509 23.818 1.00 97.06 91 LEU A C 1
ATOM 745 O O . LEU A 1 91 ? -20.203 8.264 23.718 1.00 97.06 91 LEU A O 1
ATOM 749 N N . ASN A 1 92 ? -21.880 9.752 23.810 1.00 97.50 92 ASN A N 1
ATOM 750 C CA . ASN A 1 92 ? -21.027 10.933 23.732 1.00 97.50 92 ASN A CA 1
ATOM 751 C C . ASN A 1 92 ? -20.151 11.091 24.970 1.00 97.50 92 ASN A C 1
ATOM 753 O O . ASN A 1 92 ? -18.938 11.221 24.821 1.00 97.50 92 ASN A O 1
ATOM 757 N N . ALA A 1 93 ? -20.712 10.966 26.175 1.00 97.44 93 ALA A N 1
ATOM 758 C CA . ALA A 1 93 ? -19.922 10.964 27.405 1.00 97.44 93 ALA A CA 1
ATOM 759 C C . ALA A 1 93 ? -18.841 9.865 27.381 1.00 97.44 93 ALA A C 1
ATOM 761 O O . ALA A 1 93 ? -17.692 10.109 27.744 1.00 97.44 93 ALA A O 1
ATOM 762 N N . TYR A 1 94 ? -19.175 8.676 26.868 1.00 97.38 94 TYR A N 1
ATOM 763 C CA . TYR A 1 94 ? -18.224 7.576 26.703 1.00 97.38 94 TYR A CA 1
ATOM 764 C C . TYR A 1 94 ? -17.124 7.874 25.668 1.00 97.38 94 TYR A C 1
ATOM 766 O O . TYR A 1 94 ? -15.952 7.586 25.916 1.00 97.38 94 TYR A O 1
ATOM 774 N N . ARG A 1 95 ? -17.467 8.469 24.515 1.00 97.75 95 ARG A N 1
ATOM 775 C CA . ARG A 1 95 ? -16.491 8.897 23.494 1.00 97.75 95 ARG A CA 1
ATOM 776 C C . ARG A 1 95 ? -15.530 9.944 24.061 1.00 97.75 95 ARG A C 1
ATOM 778 O O . ARG A 1 95 ? -14.324 9.794 23.875 1.00 97.75 95 ARG A O 1
ATOM 785 N N . VAL A 1 96 ? -16.050 10.948 24.774 1.00 97.81 96 VAL A N 1
ATOM 786 C CA . VAL A 1 96 ? -15.255 12.006 25.420 1.00 97.81 96 VAL A CA 1
ATOM 787 C C . VAL A 1 96 ? -14.316 11.401 26.456 1.00 97.81 96 VAL A C 1
ATOM 789 O O . VAL A 1 96 ? -13.105 11.561 26.328 1.00 97.81 96 VAL A O 1
ATOM 792 N N . HIS A 1 97 ? -14.837 10.607 27.394 1.00 97.50 97 HIS A N 1
ATOM 793 C CA . HIS A 1 97 ? -14.019 9.923 28.395 1.00 97.50 97 HIS A CA 1
ATOM 794 C C . HIS A 1 97 ? -12.895 9.097 27.752 1.00 97.50 97 HIS A C 1
ATOM 796 O O . HIS A 1 97 ? -11.734 9.229 28.123 1.00 97.50 97 HIS A O 1
ATOM 802 N N . ASN A 1 98 ? -13.204 8.287 26.735 1.00 96.12 98 ASN A N 1
ATOM 803 C CA . ASN A 1 98 ? -12.190 7.491 26.044 1.00 96.12 98 ASN A CA 1
ATOM 804 C C . ASN A 1 98 ? -11.160 8.340 25.297 1.00 96.12 98 ASN A C 1
ATOM 806 O O . ASN A 1 98 ? -10.006 7.933 25.193 1.00 96.12 98 ASN A O 1
ATOM 810 N N . SER A 1 99 ? -11.561 9.482 24.738 1.00 96.50 99 SER A N 1
ATOM 811 C CA . SER A 1 99 ? -10.615 10.401 24.104 1.00 96.50 99 SER A CA 1
ATOM 812 C C . SER A 1 99 ? -9.648 11.001 25.123 1.00 96.50 99 SER A C 1
ATOM 814 O O . SER A 1 99 ? -8.462 11.096 24.834 1.00 96.50 99 SER A O 1
ATOM 816 N N . GLN A 1 100 ? -10.138 11.301 26.327 1.00 97.25 100 GLN A N 1
ATOM 817 C CA . GLN A 1 100 ? -9.351 11.850 27.425 1.00 97.25 100 GLN A CA 1
ATOM 818 C C . GLN A 1 100 ? -8.381 10.810 27.983 1.00 97.25 100 GLN A C 1
ATOM 820 O O . GLN A 1 100 ? -7.182 11.049 27.998 1.00 97.25 100 GLN A O 1
ATOM 825 N N . VAL A 1 101 ? -8.866 9.594 28.264 1.00 96.06 101 VAL A N 1
ATOM 826 C CA . VAL A 1 101 ? -8.005 8.467 28.656 1.00 96.06 101 VAL A CA 1
ATOM 827 C C . VAL A 1 101 ? -6.899 8.235 27.625 1.00 96.06 101 VAL A C 1
ATOM 829 O O . VAL A 1 101 ? -5.754 8.047 28.006 1.00 96.06 101 VAL A O 1
ATOM 832 N N . ARG A 1 102 ? -7.210 8.296 26.321 1.00 94.62 102 ARG A N 1
ATOM 833 C CA . ARG A 1 102 ? -6.206 8.150 25.251 1.00 94.62 102 ARG A CA 1
ATOM 834 C C . ARG A 1 102 ? -5.213 9.308 25.175 1.00 94.62 102 ARG A C 1
ATOM 836 O O . ARG A 1 102 ? -4.104 9.092 24.696 1.00 94.62 102 ARG A O 1
ATOM 843 N N . ALA A 1 103 ? -5.619 10.516 25.554 1.00 95.75 103 ALA A N 1
ATOM 844 C CA . ALA A 1 103 ? -4.738 11.679 25.602 1.00 95.75 103 ALA A CA 1
ATOM 845 C C . ALA A 1 103 ? -3.773 11.602 26.795 1.00 95.75 103 ALA A C 1
ATOM 847 O O . ALA A 1 103 ? -2.620 11.999 26.660 1.00 95.75 103 ALA A O 1
ATOM 848 N N . ASP A 1 104 ? -4.231 11.023 27.906 1.00 97.12 104 ASP A N 1
ATOM 849 C CA . ASP A 1 104 ? -3.464 10.869 29.144 1.00 97.12 104 ASP A CA 1
ATOM 850 C C . ASP A 1 104 ? -2.628 9.565 29.187 1.00 97.12 104 ASP A C 1
ATOM 852 O O . ASP A 1 104 ? -1.927 9.306 30.166 1.00 97.12 104 ASP A O 1
ATOM 856 N N . GLU A 1 105 ? -2.688 8.728 28.140 1.00 96.62 105 GLU A N 1
ATOM 857 C CA . GLU A 1 105 ? -1.934 7.467 28.034 1.00 96.62 105 GLU A CA 1
ATOM 858 C C . GLU A 1 105 ? -0.414 7.709 28.066 1.00 96.62 105 GLU A C 1
ATOM 860 O O . GLU A 1 105 ? 0.128 8.499 27.287 1.00 96.62 105 GLU A O 1
ATOM 865 N N . THR A 1 106 ? 0.311 6.932 28.880 1.00 97.88 106 THR A N 1
ATOM 866 C CA . THR A 1 106 ? 1.779 6.884 28.777 1.00 97.88 106 THR A CA 1
ATOM 867 C C . THR A 1 106 ? 2.214 6.182 27.481 1.00 97.88 106 THR A C 1
ATOM 869 O O . THR A 1 106 ? 1.447 5.393 26.910 1.00 97.88 106 THR A O 1
ATOM 872 N N . PRO A 1 107 ? 3.453 6.397 26.997 1.00 97.50 107 PRO A N 1
ATOM 873 C CA . PRO A 1 107 ? 3.973 5.684 25.830 1.00 97.50 107 PRO A CA 1
ATOM 874 C C . PRO A 1 107 ? 3.865 4.154 25.943 1.00 97.50 107 PRO A C 1
ATOM 876 O O . PRO A 1 107 ? 3.507 3.490 24.968 1.00 97.50 107 PRO A O 1
ATOM 879 N N . GLU A 1 108 ? 4.099 3.592 27.131 1.00 97.25 108 GLU A N 1
ATOM 880 C CA . GLU A 1 108 ? 4.014 2.154 27.407 1.00 97.25 108 GLU A CA 1
ATOM 881 C C . GLU A 1 108 ? 2.568 1.655 27.341 1.00 97.25 108 GLU A C 1
ATOM 883 O O . GLU A 1 108 ? 2.295 0.623 26.727 1.00 97.25 108 GLU A O 1
ATOM 888 N N . GLN A 1 109 ? 1.623 2.401 27.924 1.00 97.31 109 GLN A N 1
ATOM 889 C CA . GLN A 1 109 ? 0.194 2.080 27.857 1.00 97.31 109 GLN A CA 1
ATOM 890 C C . GLN A 1 109 ? -0.320 2.139 26.415 1.00 97.31 109 GLN A C 1
ATOM 892 O O . GLN A 1 109 ? -1.044 1.243 25.969 1.00 97.31 109 GLN A O 1
ATOM 897 N N . ARG A 1 110 ? 0.108 3.156 25.658 1.00 96.81 110 ARG A N 1
ATOM 898 C CA . ARG A 1 110 ? -0.212 3.298 24.236 1.00 96.81 110 ARG A CA 1
ATOM 899 C C . ARG A 1 110 ? 0.320 2.118 23.430 1.00 96.81 110 ARG A C 1
ATOM 901 O O . ARG A 1 110 ? -0.421 1.563 22.617 1.00 96.81 110 ARG A O 1
ATOM 908 N N . GLU A 1 111 ? 1.570 1.713 23.643 1.00 97.44 111 GLU A N 1
ATOM 909 C CA . GLU A 1 111 ? 2.156 0.580 22.923 1.00 97.44 111 GLU A CA 1
ATOM 910 C C . GLU A 1 111 ? 1.497 -0.747 23.322 1.00 97.44 111 GLU A C 1
ATOM 912 O O . GLU A 1 111 ? 1.172 -1.546 22.445 1.00 97.44 111 GLU A O 1
ATOM 917 N N . ALA A 1 112 ? 1.184 -0.960 24.604 1.00 97.38 112 ALA A N 1
ATOM 918 C CA . ALA A 1 112 ? 0.428 -2.128 25.057 1.00 97.38 112 ALA A CA 1
ATOM 919 C C . ALA A 1 112 ? -0.958 -2.206 24.390 1.00 97.38 112 ALA A C 1
ATOM 921 O O . ALA A 1 112 ? -1.343 -3.261 23.879 1.00 97.38 112 ALA A O 1
ATOM 922 N N . ARG A 1 113 ? -1.684 -1.081 24.305 1.00 96.88 113 ARG A N 1
ATOM 923 C CA . ARG A 1 113 ? -2.981 -1.004 23.614 1.00 96.88 113 ARG A CA 1
ATOM 924 C C . ARG A 1 113 ? -2.853 -1.277 22.116 1.00 96.88 113 ARG A C 1
ATOM 926 O O . ARG A 1 113 ? -3.665 -2.017 21.558 1.00 96.88 113 ARG A O 1
ATOM 933 N N . LEU A 1 114 ? -1.865 -0.680 21.446 1.00 96.94 114 LEU A N 1
ATOM 934 C CA . LEU A 1 114 ? -1.632 -0.908 20.017 1.00 96.94 114 LEU A CA 1
ATOM 935 C C . LEU A 1 114 ? -1.232 -2.359 19.743 1.00 96.94 114 LEU A C 1
ATOM 937 O O . LEU A 1 114 ? -1.719 -2.936 18.774 1.00 96.94 114 LEU A O 1
ATOM 941 N N . ASN A 1 115 ? -0.420 -2.970 20.604 1.00 96.94 115 ASN A N 1
ATOM 942 C CA . ASN A 1 115 ? -0.065 -4.381 20.499 1.00 96.94 115 ASN A CA 1
ATOM 943 C C . ASN A 1 115 ? -1.270 -5.292 20.709 1.00 96.94 115 ASN A C 1
ATOM 945 O O . ASN A 1 115 ? -1.505 -6.161 19.873 1.00 96.94 115 ASN A O 1
ATOM 949 N N . ALA A 1 116 ? -2.097 -5.048 21.727 1.00 97.06 116 ALA A N 1
ATOM 950 C CA . ALA A 1 116 ? -3.346 -5.787 21.911 1.00 97.06 116 ALA A CA 1
ATOM 951 C C . ALA A 1 116 ? -4.254 -5.684 20.670 1.00 97.06 116 ALA A C 1
ATOM 953 O O . ALA A 1 116 ? -4.809 -6.683 20.215 1.00 97.06 116 ALA A O 1
ATOM 954 N N . TYR A 1 117 ? -4.341 -4.497 20.060 1.00 96.50 117 TYR A N 1
ATOM 955 C CA . TYR A 1 117 ? -5.100 -4.285 18.827 1.00 96.50 117 TYR A CA 1
ATOM 956 C C . TYR A 1 117 ? -4.500 -5.017 17.613 1.00 96.50 117 TYR A C 1
ATOM 958 O O . TYR A 1 117 ? -5.237 -5.637 16.843 1.00 96.50 117 TYR A O 1
ATOM 966 N N . ARG A 1 118 ? -3.170 -4.988 17.439 1.00 97.12 118 ARG A N 1
ATOM 967 C CA . ARG A 1 118 ? -2.464 -5.743 16.385 1.00 97.12 118 ARG A CA 1
ATOM 968 C C . ARG A 1 118 ? -2.700 -7.246 16.543 1.00 97.12 118 ARG A C 1
ATOM 970 O O . ARG A 1 118 ? -3.033 -7.896 15.557 1.00 97.12 118 ARG A O 1
ATOM 977 N N . MET A 1 119 ? -2.589 -7.771 17.764 1.00 96.69 119 MET A N 1
ATOM 978 C CA . MET A 1 119 ? -2.811 -9.187 18.073 1.00 96.69 119 MET A CA 1
ATOM 979 C C . MET A 1 119 ? -4.251 -9.607 17.792 1.00 96.69 119 MET A C 1
ATOM 981 O O . MET A 1 119 ? -4.469 -10.580 17.076 1.00 96.69 119 MET A O 1
ATOM 985 N N . HIS A 1 120 ? -5.231 -8.835 18.267 1.00 96.06 120 HIS A N 1
ATOM 986 C CA . HIS A 1 120 ? -6.640 -9.085 17.974 1.00 96.06 120 HIS A CA 1
ATOM 987 C C . HIS A 1 120 ? -6.903 -9.109 16.464 1.00 96.06 120 HIS A C 1
ATOM 989 O O . HIS A 1 120 ? -7.517 -10.039 15.951 1.00 96.06 120 HIS A O 1
ATOM 995 N N . ASN A 1 121 ? -6.404 -8.115 15.725 1.00 94.38 121 ASN A N 1
ATOM 996 C CA . ASN A 1 121 ? -6.577 -8.086 14.277 1.00 94.38 121 ASN A CA 1
ATOM 997 C C . ASN A 1 121 ? -5.882 -9.260 13.592 1.00 94.38 121 ASN A C 1
ATOM 999 O O . ASN A 1 121 ? -6.455 -9.826 12.671 1.00 94.38 121 ASN A O 1
ATOM 1003 N N . SER A 1 122 ? -4.680 -9.638 14.027 1.00 94.50 122 SER A N 1
ATOM 1004 C CA . SER A 1 122 ? -3.985 -10.812 13.499 1.00 94.50 122 SER A CA 1
ATOM 1005 C C . SER A 1 122 ? -4.803 -12.083 13.706 1.00 94.50 122 SER A C 1
ATOM 1007 O O . SER A 1 122 ? -4.922 -12.871 12.774 1.00 94.50 122 SER A O 1
ATOM 1009 N N . GLN A 1 123 ? -5.404 -12.255 14.886 1.00 95.94 123 GLN A N 1
ATOM 1010 C CA . GLN A 1 123 ? -6.267 -13.396 15.182 1.00 95.94 123 GLN A CA 1
ATOM 1011 C C . GLN A 1 123 ? -7.499 -13.405 14.273 1.00 95.94 123 GLN A C 1
ATOM 1013 O O . GLN A 1 123 ? -7.744 -14.386 13.583 1.00 95.94 123 GLN A O 1
ATOM 1018 N N . VAL A 1 124 ? -8.200 -12.270 14.164 1.00 93.88 124 VAL A N 1
ATOM 1019 C CA . VAL A 1 124 ? -9.342 -12.135 13.246 1.00 93.88 124 VAL A CA 1
ATOM 1020 C C . VAL A 1 124 ? -8.938 -12.466 11.808 1.00 93.88 124 VAL A C 1
ATOM 1022 O O . VAL A 1 124 ? -9.696 -13.123 11.111 1.00 93.88 124 VAL A O 1
ATOM 1025 N N . ARG A 1 125 ? -7.747 -12.047 11.352 1.00 91.94 125 ARG A N 1
ATOM 1026 C CA . ARG A 1 125 ? -7.240 -12.382 10.008 1.00 91.94 125 ARG A CA 1
ATOM 1027 C C . ARG A 1 125 ? -6.891 -13.859 9.841 1.00 91.94 125 ARG A C 1
ATOM 1029 O O . ARG A 1 125 ? -6.993 -14.349 8.722 1.00 91.94 125 ARG A O 1
ATOM 1036 N N . ALA A 1 126 ? -6.435 -14.529 10.894 1.00 93.56 126 ALA A N 1
ATOM 1037 C CA . ALA A 1 126 ? -6.139 -15.957 10.861 1.00 93.56 126 ALA A CA 1
ATOM 1038 C C . ALA A 1 126 ? -7.424 -16.794 10.777 1.00 93.56 126 ALA A C 1
ATOM 1040 O O . ALA A 1 126 ? -7.446 -17.798 10.072 1.00 93.56 126 ALA A O 1
ATOM 1041 N N . ASP A 1 127 ? -8.493 -16.324 11.422 1.00 95.69 127 ASP A N 1
ATOM 1042 C CA . ASP A 1 127 ? -9.798 -16.989 11.459 1.00 95.69 127 ASP A CA 1
ATOM 1043 C C . ASP A 1 127 ? -10.715 -16.600 10.273 1.00 95.69 127 ASP A C 1
ATOM 1045 O O . ASP A 1 127 ? -11.862 -17.042 10.201 1.00 95.69 127 ASP A O 1
ATOM 1049 N N . GLU A 1 128 ? -10.241 -15.768 9.334 1.00 94.12 128 GLU A N 1
ATOM 1050 C CA . GLU A 1 128 ? -11.017 -15.337 8.161 1.00 94.12 128 GLU A CA 1
ATOM 1051 C C . GLU A 1 128 ? -11.317 -16.503 7.211 1.00 94.12 128 GLU A C 1
ATOM 1053 O O . GLU A 1 128 ? -10.410 -17.194 6.738 1.00 94.12 128 GLU A O 1
ATOM 1058 N N . THR A 1 129 ? -12.584 -16.641 6.810 1.00 96.50 129 THR A N 1
ATOM 1059 C CA . THR A 1 129 ? -12.941 -17.547 5.709 1.00 96.50 129 THR A CA 1
ATOM 1060 C C . THR A 1 129 ? -12.453 -16.997 4.358 1.00 96.50 129 THR A C 1
ATOM 1062 O O . THR A 1 129 ? -12.248 -15.782 4.214 1.00 96.50 129 THR A O 1
ATOM 1065 N N . PRO A 1 130 ? -12.295 -17.846 3.323 1.00 96.12 130 PRO A N 1
ATOM 1066 C CA . PRO A 1 130 ? -11.942 -17.393 1.977 1.00 96.12 130 PRO A CA 1
ATOM 1067 C C . PRO A 1 130 ? -12.872 -16.297 1.430 1.00 96.12 130 PRO A C 1
ATOM 1069 O O . PRO A 1 130 ? -12.398 -15.341 0.817 1.00 96.12 130 PRO A O 1
ATOM 1072 N N . GLU A 1 131 ? -14.175 -16.380 1.702 1.00 96.38 131 GLU A N 1
ATOM 1073 C CA . GLU A 1 131 ? -15.182 -15.407 1.263 1.00 96.38 131 GLU A CA 1
ATOM 1074 C C . GLU A 1 131 ? -15.014 -14.069 1.988 1.00 96.38 131 GLU A C 1
ATOM 1076 O O . GLU A 1 131 ? -15.004 -13.012 1.355 1.00 96.38 131 GLU A O 1
ATOM 1081 N N . GLN A 1 132 ? -14.823 -14.096 3.312 1.00 95.62 132 GLN A N 1
ATOM 1082 C CA . GLN A 1 132 ? -14.566 -12.891 4.107 1.00 95.62 132 GLN A CA 1
ATOM 1083 C C . GLN A 1 132 ? -13.272 -12.202 3.665 1.00 95.62 132 GLN A C 1
ATOM 1085 O O . GLN A 1 132 ? -13.224 -10.975 3.510 1.00 95.62 132 GLN A O 1
ATOM 1090 N N . ARG A 1 133 ? -12.230 -12.998 3.398 1.00 95.19 133 ARG A N 1
ATOM 1091 C CA . ARG A 1 133 ? -10.961 -12.519 2.852 1.00 95.19 133 ARG A CA 1
ATOM 1092 C C . ARG A 1 133 ? -11.159 -11.858 1.492 1.00 95.19 133 ARG A C 1
ATOM 1094 O O . ARG A 1 133 ? -10.598 -10.786 1.264 1.00 95.19 133 ARG A O 1
ATOM 1101 N N . GLU A 1 134 ? -11.958 -12.446 0.606 1.00 97.00 134 GLU A N 1
ATOM 1102 C CA . GLU A 1 134 ? -12.214 -11.883 -0.721 1.00 97.00 134 GLU A CA 1
ATOM 1103 C C . GLU A 1 134 ? -13.018 -10.581 -0.652 1.00 97.00 134 GLU A C 1
ATOM 1105 O O . GLU A 1 134 ? -12.636 -9.597 -1.287 1.00 97.00 134 GLU A O 1
ATOM 1110 N N . VAL A 1 135 ? -14.055 -10.511 0.191 1.00 96.94 135 VAL A N 1
ATOM 1111 C CA . VAL A 1 135 ? -14.809 -9.268 0.442 1.00 96.94 135 VAL A CA 1
ATOM 1112 C C . VAL A 1 135 ? -13.871 -8.161 0.924 1.00 96.94 135 VAL A C 1
ATOM 1114 O O . VAL A 1 135 ? -13.892 -7.044 0.400 1.00 96.94 135 VAL A O 1
ATOM 1117 N N . ARG A 1 136 ? -12.983 -8.470 1.873 1.00 95.44 136 ARG A N 1
ATOM 1118 C CA . ARG A 1 136 ? -12.002 -7.510 2.383 1.00 95.44 136 ARG A CA 1
ATOM 1119 C C . ARG A 1 136 ? -11.004 -7.060 1.320 1.00 95.44 136 ARG A C 1
ATOM 1121 O O . ARG A 1 136 ? -10.714 -5.867 1.224 1.00 95.44 136 ARG A O 1
ATOM 1128 N N . LEU A 1 137 ? -10.427 -7.991 0.560 1.00 96.31 137 LEU A N 1
ATOM 1129 C CA . LEU A 1 137 ? -9.468 -7.658 -0.495 1.00 96.31 137 LEU A CA 1
ATOM 1130 C C . LEU A 1 137 ? -10.137 -6.866 -1.621 1.00 96.31 137 LEU A C 1
ATOM 1132 O O . LEU A 1 137 ? -9.527 -5.936 -2.146 1.00 96.31 137 LEU A O 1
ATOM 1136 N N . SER A 1 138 ? -11.392 -7.173 -1.945 1.00 97.06 138 SER A N 1
ATOM 1137 C CA . SER A 1 138 ? -12.203 -6.407 -2.888 1.00 97.06 138 SER A CA 1
ATOM 1138 C C . SER A 1 138 ? -12.416 -4.974 -2.402 1.00 97.06 138 SER A C 1
ATOM 1140 O O . SER A 1 138 ? -12.089 -4.031 -3.124 1.00 97.06 138 SER A O 1
ATOM 1142 N N . ALA A 1 139 ? -12.829 -4.789 -1.145 1.00 96.81 139 ALA A N 1
ATOM 1143 C CA . ALA A 1 139 ? -12.968 -3.465 -0.541 1.00 96.81 139 ALA A CA 1
ATOM 1144 C C . ALA A 1 139 ? -11.642 -2.681 -0.554 1.00 96.81 139 ALA A C 1
ATOM 1146 O O . ALA A 1 139 ? -11.619 -1.501 -0.907 1.00 96.81 139 ALA A O 1
ATOM 1147 N N . LEU A 1 140 ? -10.518 -3.342 -0.252 1.00 97.19 140 LEU A N 1
ATOM 1148 C CA . LEU A 1 140 ? -9.190 -2.729 -0.309 1.00 97.19 140 LEU A CA 1
ATOM 1149 C C . LEU A 1 140 ? -8.793 -2.328 -1.739 1.00 97.19 140 LEU A C 1
ATOM 1151 O O . LEU A 1 140 ? -8.236 -1.248 -1.941 1.00 97.19 140 LEU A O 1
ATOM 1155 N N . ARG A 1 141 ? -9.083 -3.168 -2.742 1.00 97.69 141 ARG A N 1
ATOM 1156 C CA . ARG A 1 141 ? -8.856 -2.838 -4.158 1.00 97.69 141 ARG A CA 1
ATOM 1157 C C . ARG A 1 141 ? -9.706 -1.646 -4.589 1.00 97.69 141 ARG A C 1
ATOM 1159 O O . ARG A 1 141 ? -9.169 -0.755 -5.243 1.00 97.69 141 ARG A O 1
ATOM 1166 N N . MET A 1 142 ? -10.977 -1.585 -4.181 1.00 97.19 142 MET A N 1
ATOM 1167 C CA . MET A 1 142 ? -11.851 -0.443 -4.470 1.00 97.19 142 MET A CA 1
ATOM 1168 C C . MET A 1 142 ? -11.329 0.845 -3.836 1.00 97.19 142 MET A C 1
ATOM 1170 O O . MET A 1 142 ? -11.169 1.840 -4.539 1.00 97.19 142 MET A O 1
ATOM 1174 N N . HIS A 1 143 ? -10.984 0.812 -2.548 1.00 96.81 143 HIS A N 1
ATOM 1175 C CA . HIS A 1 143 ? -10.392 1.958 -1.859 1.00 96.81 143 HIS A CA 1
ATOM 1176 C C . HIS A 1 143 ? -9.113 2.432 -2.564 1.00 96.81 143 HIS A C 1
ATOM 1178 O O . HIS A 1 143 ? -8.967 3.610 -2.876 1.00 96.81 143 HIS A O 1
ATOM 1184 N N . ASN A 1 144 ? -8.199 1.514 -2.889 1.00 96.12 144 ASN A N 1
ATOM 1185 C CA . ASN A 1 144 ? -6.971 1.865 -3.599 1.00 96.12 144 ASN A CA 1
ATOM 1186 C C . ASN A 1 144 ? -7.258 2.443 -4.989 1.00 96.12 144 ASN A C 1
ATOM 1188 O O . ASN A 1 144 ? -6.602 3.398 -5.386 1.00 96.12 144 ASN A O 1
ATOM 1192 N N . SER A 1 145 ? -8.239 1.909 -5.717 1.00 96.75 145 SER A N 1
ATOM 1193 C CA . SER A 1 145 ? -8.656 2.462 -7.007 1.00 96.75 145 SER A CA 1
ATOM 1194 C C . SER A 1 145 ? -9.189 3.889 -6.868 1.00 96.75 145 SER A C 1
ATOM 1196 O O . SER A 1 145 ? -8.833 4.743 -7.673 1.00 96.75 145 SER A O 1
ATOM 1198 N N . GLN A 1 146 ? -9.996 4.166 -5.841 1.00 96.94 146 GLN A N 1
ATOM 1199 C CA . GLN A 1 146 ? -10.512 5.510 -5.557 1.00 96.94 146 GLN A CA 1
ATOM 1200 C C . GLN A 1 146 ? -9.380 6.480 -5.211 1.00 96.94 146 GLN A C 1
ATOM 1202 O O . GLN A 1 146 ? -9.294 7.554 -5.798 1.00 96.94 146 GLN A O 1
ATOM 1207 N N . VAL A 1 147 ? -8.451 6.074 -4.340 1.00 95.31 147 VAL A N 1
ATOM 1208 C CA . VAL A 1 147 ? -7.260 6.876 -4.016 1.00 95.31 147 VAL A CA 1
ATOM 1209 C C . VAL A 1 147 ? -6.451 7.185 -5.278 1.00 95.31 147 VAL A C 1
ATOM 1211 O O . VAL A 1 147 ? -6.044 8.324 -5.473 1.00 95.31 147 VAL A O 1
ATOM 1214 N N . ARG A 1 148 ? -6.252 6.202 -6.167 1.00 94.88 148 ARG A N 1
ATOM 1215 C CA . ARG A 1 148 ? -5.537 6.401 -7.439 1.00 94.88 148 ARG A CA 1
ATOM 1216 C C . ARG A 1 148 ? -6.290 7.302 -8.415 1.00 94.88 148 ARG A C 1
ATOM 1218 O O . ARG A 1 148 ? -5.640 8.025 -9.157 1.00 94.88 148 ARG A O 1
ATOM 1225 N N . ALA A 1 149 ? -7.619 7.256 -8.433 1.00 95.38 149 ALA A N 1
ATOM 1226 C CA . ALA A 1 149 ? -8.434 8.120 -9.284 1.00 95.38 149 ALA A CA 1
ATOM 1227 C C . ALA A 1 149 ? -8.381 9.589 -8.834 1.00 95.38 149 ALA A C 1
ATOM 1229 O O . ALA A 1 149 ? -8.442 10.485 -9.670 1.00 95.38 149 ALA A O 1
ATOM 1230 N N . CYS A 1 150 ? -8.221 9.825 -7.531 1.00 96.12 150 CYS A N 1
ATOM 1231 C CA . CYS A 1 150 ? -8.089 11.160 -6.949 1.00 96.12 150 CYS A CA 1
ATOM 1232 C C . CYS A 1 150 ? -6.636 11.674 -6.882 1.00 96.12 150 CYS A C 1
ATOM 1234 O O . CYS A 1 150 ? -6.417 12.780 -6.390 1.00 96.12 150 CYS A O 1
ATOM 1236 N N . GLU A 1 151 ? -5.639 10.902 -7.338 1.00 96.06 151 GLU A N 1
ATOM 1237 C CA . GLU A 1 151 ? -4.238 11.347 -7.356 1.00 96.06 151 GLU A CA 1
ATOM 1238 C C . GLU A 1 151 ? -4.043 12.504 -8.339 1.00 96.06 151 GLU A C 1
ATOM 1240 O O . GLU A 1 151 ? -4.377 12.405 -9.523 1.00 96.06 151 GLU A O 1
ATOM 1245 N N . ASN A 1 152 ? -3.397 13.571 -7.874 1.00 97.06 152 ASN A N 1
ATOM 1246 C CA . ASN A 1 152 ? -2.909 14.613 -8.772 1.00 97.06 152 ASN A CA 1
ATOM 1247 C C . ASN A 1 152 ? -1.613 14.163 -9.502 1.00 97.06 152 ASN A C 1
ATOM 1249 O O . ASN A 1 152 ? -0.975 13.178 -9.102 1.00 97.06 152 ASN A O 1
ATOM 1253 N N . PRO A 1 153 ? -1.189 14.854 -10.580 1.00 97.56 153 PRO A N 1
ATOM 1254 C CA . PRO A 1 153 ? -0.002 14.466 -11.348 1.00 97.56 153 PRO A CA 1
ATOM 1255 C C . PRO A 1 153 ? 1.296 14.403 -10.529 1.00 97.56 153 PRO A C 1
ATOM 1257 O O . PRO A 1 153 ? 2.111 13.510 -10.758 1.00 97.56 153 PRO A O 1
ATOM 1260 N N . GLU A 1 154 ? 1.478 15.297 -9.556 1.00 97.31 154 GLU A N 1
ATOM 1261 C CA . GLU A 1 154 ? 2.671 15.337 -8.699 1.00 97.31 154 GLU A CA 1
ATOM 1262 C C . GLU A 1 154 ? 2.727 14.135 -7.750 1.00 97.31 154 GLU A C 1
ATOM 1264 O O . GLU A 1 154 ? 3.749 13.457 -7.659 1.00 97.31 154 GLU A O 1
ATOM 1269 N N . GLN A 1 155 ? 1.608 13.810 -7.097 1.00 96.88 155 GLN A N 1
ATOM 1270 C CA . GLN A 1 155 ? 1.456 12.628 -6.245 1.00 96.88 155 GLN A CA 1
ATOM 1271 C C . GLN A 1 155 ? 1.679 11.343 -7.044 1.00 96.88 155 GLN A C 1
ATOM 1273 O O . GLN A 1 155 ? 2.371 10.428 -6.586 1.00 96.88 155 GLN A O 1
ATOM 1278 N N . ARG A 1 156 ? 1.134 11.282 -8.266 1.00 96.88 156 ARG A N 1
ATOM 1279 C CA . ARG A 1 156 ? 1.344 10.156 -9.176 1.00 96.88 156 ARG A CA 1
ATOM 1280 C C . ARG A 1 156 ? 2.822 9.994 -9.528 1.00 96.88 156 ARG A C 1
ATOM 1282 O O . ARG A 1 156 ? 3.328 8.873 -9.469 1.00 96.88 156 ARG A O 1
ATOM 1289 N N . GLU A 1 157 ? 3.516 11.076 -9.873 1.00 97.75 157 GLU A N 1
ATOM 1290 C CA . GLU A 1 157 ? 4.938 11.023 -10.225 1.00 97.75 157 GLU A CA 1
ATOM 1291 C C . GLU A 1 157 ? 5.813 10.687 -9.012 1.00 97.75 157 GLU A C 1
ATOM 1293 O O . GLU A 1 157 ? 6.693 9.834 -9.115 1.00 97.75 157 GLU A O 1
ATOM 1298 N N . ALA A 1 158 ? 5.524 11.247 -7.834 1.00 97.50 158 ALA A N 1
ATOM 1299 C CA . ALA A 1 158 ? 6.203 10.895 -6.588 1.00 97.50 158 ALA A CA 1
ATOM 1300 C C . ALA A 1 158 ? 6.075 9.395 -6.280 1.00 97.50 158 ALA A C 1
ATOM 1302 O O . ALA A 1 158 ? 7.067 8.721 -5.990 1.00 97.50 158 ALA A O 1
ATOM 1303 N N . ARG A 1 159 ? 4.871 8.832 -6.430 1.00 96.81 159 ARG A N 1
ATOM 1304 C CA . ARG A 1 159 ? 4.637 7.395 -6.267 1.00 96.81 159 ARG A CA 1
ATOM 1305 C C . ARG A 1 159 ? 5.381 6.553 -7.302 1.00 96.81 159 ARG A C 1
ATOM 1307 O O . ARG A 1 159 ? 5.952 5.521 -6.948 1.00 96.81 159 ARG A O 1
ATOM 1314 N N . LEU A 1 160 ? 5.339 6.938 -8.578 1.00 97.38 160 LEU A N 1
ATOM 1315 C CA . LEU A 1 160 ? 6.046 6.222 -9.642 1.00 97.38 160 LEU A CA 1
ATOM 1316 C C . LEU A 1 160 ? 7.561 6.274 -9.428 1.00 97.38 160 LEU A C 1
ATOM 1318 O O . LEU A 1 160 ? 8.228 5.263 -9.630 1.00 97.38 160 LEU A O 1
ATOM 1322 N N . ASN A 1 161 ? 8.094 7.398 -8.952 1.00 97.81 161 ASN A N 1
ATOM 1323 C CA . ASN A 1 161 ? 9.498 7.528 -8.580 1.00 97.81 161 ASN A CA 1
ATOM 1324 C C . ASN A 1 161 ? 9.860 6.644 -7.391 1.00 97.81 161 ASN A C 1
ATOM 1326 O O . ASN A 1 161 ? 10.826 5.892 -7.489 1.00 97.81 161 ASN A O 1
ATOM 1330 N N . ALA A 1 162 ? 9.058 6.629 -6.324 1.00 97.75 162 ALA A N 1
ATOM 1331 C CA . ALA A 1 162 ? 9.267 5.709 -5.207 1.00 97.75 162 ALA A CA 1
ATOM 1332 C C . ALA A 1 162 ? 9.283 4.241 -5.675 1.00 97.75 162 ALA A C 1
ATOM 1334 O O . ALA A 1 162 ? 10.161 3.469 -5.291 1.00 97.75 162 ALA A O 1
ATOM 1335 N N . TYR A 1 163 ? 8.374 3.872 -6.583 1.00 97.50 163 TYR A N 1
ATOM 1336 C CA . TYR A 1 163 ? 8.329 2.537 -7.178 1.00 97.50 163 TYR A CA 1
ATOM 1337 C C . TYR A 1 163 ? 9.565 2.221 -8.044 1.00 97.50 163 TYR A C 1
ATOM 1339 O O . TYR A 1 163 ? 10.141 1.139 -7.925 1.00 97.50 163 TYR A O 1
ATOM 1347 N N . ARG A 1 164 ? 10.016 3.161 -8.891 1.00 98.25 164 ARG A N 1
ATOM 1348 C CA . ARG A 1 164 ? 11.252 3.022 -9.688 1.00 98.25 164 ARG A CA 1
ATOM 1349 C C . ARG A 1 164 ? 12.474 2.852 -8.784 1.00 98.25 164 ARG A C 1
ATOM 1351 O O . ARG A 1 164 ? 13.290 1.974 -9.049 1.00 98.25 164 ARG A O 1
ATOM 1358 N N . MET A 1 165 ? 12.575 3.644 -7.716 1.00 97.69 165 MET A N 1
ATOM 1359 C CA . MET A 1 165 ? 13.678 3.586 -6.754 1.00 97.69 165 MET A CA 1
ATOM 1360 C C . MET A 1 165 ? 13.711 2.253 -6.013 1.00 97.69 165 MET A C 1
ATOM 1362 O O . MET A 1 165 ? 14.748 1.594 -6.017 1.00 97.69 165 MET A O 1
ATOM 1366 N N . HIS A 1 166 ? 12.574 1.810 -5.470 1.00 97.69 166 HIS A N 1
ATOM 1367 C CA . HIS A 1 166 ? 12.457 0.504 -4.820 1.00 97.69 166 HIS A CA 1
ATOM 1368 C C . HIS A 1 166 ? 12.876 -0.633 -5.761 1.00 97.69 166 HIS A C 1
ATOM 1370 O O . HIS A 1 166 ? 13.688 -1.480 -5.402 1.00 97.69 166 HIS A O 1
ATOM 1376 N N . ASN A 1 167 ? 12.382 -0.634 -7.002 1.00 96.81 167 ASN A N 1
ATOM 1377 C CA . ASN A 1 167 ? 12.734 -1.670 -7.972 1.00 96.81 167 ASN A CA 1
ATOM 1378 C C . ASN A 1 167 ? 14.199 -1.604 -8.417 1.00 96.81 167 ASN A C 1
ATOM 1380 O O . ASN A 1 167 ? 14.792 -2.642 -8.694 1.00 96.81 167 ASN A O 1
ATOM 1384 N N . SER A 1 168 ? 14.779 -0.407 -8.511 1.00 97.25 168 SER A N 1
ATOM 1385 C CA . SER A 1 168 ? 16.202 -0.227 -8.810 1.00 97.25 168 SER A CA 1
ATOM 1386 C C . SER A 1 168 ? 17.070 -0.804 -7.690 1.00 97.25 168 SER A C 1
ATOM 1388 O O . SER A 1 168 ? 17.976 -1.587 -7.959 1.00 97.25 168 SER A O 1
ATOM 1390 N N . GLN A 1 169 ? 16.732 -0.496 -6.434 1.00 97.38 169 GLN A N 1
ATOM 1391 C CA . GLN A 1 169 ? 17.407 -1.036 -5.252 1.00 97.38 169 GLN A CA 1
ATOM 1392 C C . GLN A 1 169 ? 17.272 -2.558 -5.170 1.00 97.38 169 GLN A C 1
ATOM 1394 O O . GLN A 1 169 ? 18.276 -3.246 -5.005 1.00 97.38 169 GLN A O 1
ATOM 1399 N N . ALA A 1 170 ? 16.063 -3.090 -5.372 1.00 96.19 170 ALA A N 1
ATOM 1400 C CA . ALA A 1 170 ? 15.831 -4.530 -5.412 1.00 96.19 170 ALA A CA 1
ATOM 1401 C C . ALA A 1 170 ? 16.694 -5.205 -6.490 1.00 96.19 170 ALA A C 1
ATOM 1403 O O . ALA A 1 170 ? 17.363 -6.187 -6.196 1.00 96.19 170 ALA A O 1
ATOM 1404 N N . ARG A 1 171 ? 16.759 -4.636 -7.706 1.00 96.00 171 ARG A N 1
ATOM 1405 C CA . ARG A 1 171 ? 17.590 -5.160 -8.807 1.00 96.00 171 ARG A CA 1
ATOM 1406 C C . ARG A 1 171 ? 19.088 -5.078 -8.536 1.00 96.00 171 ARG A C 1
ATOM 1408 O O . ARG A 1 171 ? 19.825 -5.940 -9.001 1.00 96.00 171 ARG A O 1
ATOM 1415 N N . ALA A 1 172 ? 19.545 -4.038 -7.843 1.00 96.38 172 ALA A N 1
ATOM 1416 C CA . ALA A 1 172 ? 20.949 -3.888 -7.477 1.00 96.38 172 ALA A CA 1
ATOM 1417 C C . ALA A 1 172 ? 21.386 -4.928 -6.432 1.00 96.38 172 ALA A C 1
ATOM 1419 O O . ALA A 1 172 ? 22.543 -5.335 -6.438 1.00 96.38 172 ALA A O 1
ATOM 1420 N N . GLY A 1 173 ? 20.461 -5.364 -5.569 1.00 96.06 173 GLY A N 1
ATOM 1421 C CA . GLY A 1 173 ? 20.686 -6.402 -4.562 1.00 96.06 173 GLY A CA 1
ATOM 1422 C C . GLY A 1 173 ? 20.380 -7.836 -5.013 1.00 96.06 173 GLY A C 1
ATOM 1423 O O . GLY A 1 173 ? 20.460 -8.740 -4.187 1.00 96.06 173 GLY A O 1
ATOM 1424 N N . GLU A 1 174 ? 20.008 -8.064 -6.278 1.00 96.88 174 GLU A N 1
ATOM 1425 C CA . GLU A 1 174 ? 19.714 -9.409 -6.794 1.00 96.88 174 GLU A CA 1
ATOM 1426 C C . GLU A 1 174 ? 20.970 -10.292 -6.810 1.00 96.88 174 GLU A C 1
ATOM 1428 O O . GLU A 1 174 ? 22.023 -9.886 -7.312 1.00 96.88 174 GLU A O 1
ATOM 1433 N N . THR A 1 175 ? 20.841 -11.543 -6.358 1.00 98.06 175 THR A N 1
ATOM 1434 C CA . THR A 1 175 ? 21.872 -12.561 -6.619 1.00 98.06 175 THR A CA 1
ATOM 1435 C C . THR A 1 175 ? 21.869 -12.966 -8.103 1.00 98.06 175 THR A C 1
ATOM 1437 O O . THR A 1 175 ? 20.856 -12.783 -8.794 1.00 98.06 175 THR A O 1
ATOM 1440 N N . PRO A 1 176 ? 22.963 -13.542 -8.635 1.00 97.88 176 PRO A N 1
ATOM 1441 C CA . PRO A 1 176 ? 22.998 -14.045 -10.010 1.00 97.88 176 PRO A CA 1
ATOM 1442 C C . PRO A 1 176 ? 21.855 -15.021 -10.339 1.00 97.88 176 PRO A C 1
ATOM 1444 O O . PRO A 1 176 ? 21.260 -14.932 -11.413 1.00 97.88 176 PRO A O 1
ATOM 1447 N N . GLU A 1 177 ? 21.487 -15.895 -9.401 1.00 97.62 177 GLU A N 1
ATOM 1448 C CA . GLU A 1 177 ? 20.405 -16.875 -9.554 1.00 97.62 177 GLU A CA 1
ATOM 1449 C C . GLU A 1 177 ? 19.037 -16.188 -9.619 1.00 97.62 177 GLU A C 1
ATOM 1451 O O . GLU A 1 177 ? 18.224 -16.495 -10.493 1.00 97.62 177 GLU A O 1
ATOM 1456 N N . GLN A 1 178 ? 18.787 -15.213 -8.736 1.00 97.62 178 GLN A N 1
ATOM 1457 C CA . GLN A 1 178 ? 17.556 -14.415 -8.745 1.00 97.62 178 GLN A CA 1
ATOM 1458 C C . GLN A 1 178 ? 17.419 -13.620 -10.047 1.00 97.62 178 GLN A C 1
ATOM 1460 O O . GLN A 1 178 ? 16.339 -13.566 -10.645 1.00 97.62 178 GLN A O 1
ATOM 1465 N N . ARG A 1 179 ? 18.527 -13.039 -10.522 1.00 97.31 179 ARG A N 1
ATOM 1466 C CA . ARG A 1 179 ? 18.581 -12.319 -11.794 1.00 97.31 179 ARG A CA 1
ATOM 1467 C C . ARG A 1 179 ? 18.243 -13.235 -12.968 1.00 97.31 179 ARG A C 1
ATOM 1469 O O . ARG A 1 179 ? 17.439 -12.845 -13.816 1.00 97.31 179 ARG A O 1
ATOM 1476 N N . GLU A 1 180 ? 18.827 -14.429 -13.029 1.00 97.94 180 GLU A N 1
ATOM 1477 C CA . GLU A 1 180 ? 18.564 -15.377 -14.116 1.00 97.94 180 GLU A CA 1
ATOM 1478 C C . GLU A 1 180 ? 17.126 -15.907 -14.065 1.00 97.94 180 GLU A C 1
ATOM 1480 O O . GLU A 1 180 ? 16.453 -15.938 -15.095 1.00 97.94 180 GLU A O 1
ATOM 1485 N N . ALA A 1 181 ? 16.594 -16.212 -12.877 1.00 97.88 181 ALA A N 1
ATOM 1486 C CA . ALA A 1 181 ? 15.189 -16.584 -12.707 1.00 97.88 181 ALA A CA 1
ATOM 1487 C C . ALA A 1 181 ? 14.241 -15.484 -13.217 1.00 97.88 181 ALA A C 1
ATOM 1489 O O . ALA A 1 181 ? 13.309 -15.764 -13.976 1.00 97.88 181 ALA A O 1
ATOM 1490 N N . ARG A 1 182 ? 14.513 -14.212 -12.886 1.00 97.25 182 ARG A N 1
ATOM 1491 C CA . ARG A 1 182 ? 13.734 -13.065 -13.379 1.00 97.25 182 ARG A CA 1
ATOM 1492 C C . ARG A 1 182 ? 13.830 -12.909 -14.899 1.00 97.25 182 ARG A C 1
ATOM 1494 O O . ARG A 1 182 ? 12.817 -12.639 -15.546 1.00 97.25 182 ARG A O 1
ATOM 1501 N N . LEU A 1 183 ? 15.024 -13.044 -15.482 1.00 97.44 183 LEU A N 1
ATOM 1502 C CA . LEU A 1 183 ? 15.214 -12.954 -16.935 1.00 97.44 183 LEU A CA 1
ATOM 1503 C C . LEU A 1 183 ? 14.532 -14.113 -17.668 1.00 97.44 183 LEU A C 1
ATOM 1505 O O . LEU A 1 183 ? 13.913 -13.878 -18.704 1.00 97.44 183 LEU A O 1
ATOM 1509 N N . ASN A 1 184 ? 14.571 -15.326 -17.119 1.00 97.94 184 ASN A N 1
ATOM 1510 C CA . ASN A 1 184 ? 13.853 -16.474 -17.665 1.00 97.94 184 ASN A CA 1
ATOM 1511 C C . ASN A 1 184 ? 12.340 -16.285 -17.600 1.00 97.94 184 ASN A C 1
ATOM 1513 O O . ASN A 1 184 ? 11.677 -16.438 -18.624 1.00 97.94 184 ASN A O 1
ATOM 1517 N N . ALA A 1 185 ? 11.797 -15.843 -16.465 1.00 97.75 185 ALA A N 1
ATOM 1518 C CA . ALA A 1 185 ? 10.379 -15.501 -16.360 1.00 97.75 185 ALA A CA 1
ATOM 1519 C C . ALA A 1 185 ? 9.973 -14.429 -17.391 1.00 97.75 185 ALA A C 1
ATOM 1521 O O . ALA A 1 185 ? 8.941 -14.552 -18.049 1.00 97.75 185 ALA A O 1
ATOM 1522 N N . TYR A 1 186 ? 10.819 -13.415 -17.603 1.00 97.56 186 TYR A N 1
ATOM 1523 C CA . TYR A 1 186 ? 10.596 -12.382 -18.617 1.00 97.56 186 TYR A CA 1
ATOM 1524 C C . TYR A 1 186 ? 10.636 -12.929 -20.056 1.00 97.56 186 TYR A C 1
ATOM 1526 O O . TYR A 1 186 ? 9.784 -12.571 -20.871 1.00 97.56 186 TYR A O 1
ATOM 1534 N N . ARG A 1 187 ? 11.590 -13.816 -20.384 1.00 98.12 187 ARG A N 1
ATOM 1535 C CA . ARG A 1 187 ? 11.662 -14.500 -21.691 1.00 98.12 187 ARG A CA 1
ATOM 1536 C C . ARG A 1 187 ? 10.410 -15.346 -21.936 1.00 98.12 187 ARG A C 1
ATOM 1538 O O . ARG A 1 187 ? 9.816 -15.226 -23.005 1.00 98.12 187 ARG A O 1
ATOM 1545 N N . MET A 1 188 ? 9.980 -16.129 -20.944 1.00 97.81 188 MET A N 1
ATOM 1546 C CA . MET A 1 188 ? 8.782 -16.974 -21.022 1.00 97.81 188 MET A CA 1
ATOM 1547 C C . MET A 1 188 ? 7.511 -16.146 -21.215 1.00 97.81 188 MET A C 1
ATOM 1549 O O . MET A 1 188 ? 6.748 -16.409 -22.141 1.00 97.81 188 MET A O 1
ATOM 1553 N N . HIS A 1 189 ? 7.325 -15.093 -20.413 1.00 97.62 189 HIS A N 1
ATOM 1554 C CA . HIS A 1 189 ? 6.201 -14.169 -20.570 1.00 97.62 189 HIS A CA 1
ATOM 1555 C C . HIS A 1 189 ? 6.173 -13.552 -21.972 1.00 97.62 189 HIS A C 1
ATOM 1557 O O . HIS A 1 189 ? 5.137 -13.543 -22.629 1.00 97.62 189 HIS A O 1
ATOM 1563 N N . ASN A 1 190 ? 7.313 -13.066 -22.470 1.00 96.81 190 ASN A N 1
ATOM 1564 C CA . ASN A 1 190 ? 7.373 -12.495 -23.811 1.00 96.81 190 ASN A CA 1
ATOM 1565 C C . ASN A 1 190 ? 7.102 -13.533 -24.898 1.00 96.81 190 ASN A C 1
ATOM 1567 O O . ASN A 1 190 ? 6.431 -13.203 -25.867 1.00 96.81 190 ASN A O 1
ATOM 1571 N N . SER A 1 191 ? 7.590 -14.764 -24.749 1.00 97.06 191 SER A N 1
ATOM 1572 C CA . SER A 1 191 ? 7.275 -15.859 -25.669 1.00 97.06 191 SER A CA 1
ATOM 1573 C C . SER A 1 191 ? 5.766 -16.103 -25.731 1.00 97.06 191 SER A C 1
ATOM 1575 O O . SER A 1 191 ? 5.201 -16.135 -26.821 1.00 97.06 191 SER A O 1
ATOM 1577 N N . GLN A 1 192 ? 5.103 -16.164 -24.573 1.00 97.31 192 GLN A N 1
ATOM 1578 C CA . GLN A 1 192 ? 3.653 -16.337 -24.487 1.00 97.31 192 GLN A CA 1
ATOM 1579 C C . GLN A 1 192 ? 2.900 -15.167 -25.134 1.00 97.31 192 GLN A C 1
ATOM 1581 O O . GLN A 1 192 ? 2.065 -15.376 -26.005 1.00 97.31 192 GLN A O 1
ATOM 1586 N N . VAL A 1 193 ? 3.272 -13.923 -24.812 1.00 96.25 193 VAL A N 1
ATOM 1587 C CA . VAL A 1 193 ? 2.671 -12.727 -25.429 1.00 96.25 193 VAL A CA 1
ATOM 1588 C C . VAL A 1 193 ? 2.846 -12.715 -26.950 1.00 96.25 193 VAL A C 1
ATOM 1590 O O . VAL A 1 193 ? 1.990 -12.188 -27.652 1.00 96.25 193 VAL A O 1
ATOM 1593 N N . ARG A 1 194 ? 3.947 -13.270 -27.480 1.00 94.94 194 ARG A N 1
ATOM 1594 C CA . ARG A 1 194 ? 4.167 -13.407 -28.930 1.00 94.94 194 ARG A CA 1
ATOM 1595 C C . ARG A 1 194 ? 3.343 -14.529 -29.550 1.00 94.94 194 ARG A C 1
ATOM 1597 O O . ARG A 1 194 ? 2.958 -14.384 -30.706 1.00 94.94 194 ARG A O 1
ATOM 1604 N N . ALA A 1 195 ? 3.114 -15.618 -28.822 1.00 95.94 195 ALA A N 1
ATOM 1605 C CA . ALA A 1 195 ? 2.261 -16.717 -29.263 1.00 95.94 195 ALA A CA 1
ATOM 1606 C C . ALA A 1 195 ? 0.789 -16.280 -29.339 1.00 95.94 195 ALA A C 1
ATOM 1608 O O . ALA A 1 195 ? 0.117 -16.584 -30.319 1.00 95.94 195 ALA A O 1
ATOM 1609 N N . ASP A 1 196 ? 0.343 -15.477 -28.371 1.00 96.69 196 ASP A N 1
ATOM 1610 C CA . ASP A 1 196 ? -1.033 -14.969 -28.275 1.00 96.69 196 ASP A CA 1
ATOM 1611 C C . ASP A 1 196 ? -1.250 -13.652 -29.062 1.00 96.69 196 ASP A C 1
ATOM 1613 O O . ASP A 1 196 ? -2.292 -12.998 -28.955 1.00 96.69 196 ASP A O 1
ATOM 1617 N N . GLU A 1 197 ? -0.252 -13.203 -29.832 1.00 96.06 197 GLU A N 1
ATOM 1618 C CA . GLU A 1 197 ? -0.282 -11.930 -30.560 1.00 96.06 197 GLU A CA 1
ATOM 1619 C C . GLU A 1 197 ? -1.210 -12.018 -31.782 1.00 96.06 197 GLU A C 1
ATOM 1621 O O . GLU A 1 197 ? -1.006 -12.844 -32.671 1.00 96.06 197 GLU A O 1
ATOM 1626 N N . THR A 1 198 ? -2.193 -11.115 -31.880 1.00 97.62 198 THR A N 1
ATOM 1627 C CA . THR A 1 198 ? -3.029 -11.023 -33.089 1.00 97.62 198 THR A CA 1
ATOM 1628 C C . THR A 1 198 ? -2.198 -10.558 -34.297 1.00 97.62 198 THR A C 1
ATOM 1630 O O . THR A 1 198 ? -1.206 -9.835 -34.116 1.00 97.62 198 THR A O 1
ATOM 1633 N N . PRO A 1 199 ? -2.581 -10.913 -35.538 1.00 97.06 199 PRO A N 1
ATOM 1634 C CA . PRO A 1 199 ? -1.854 -10.506 -36.742 1.00 97.06 199 PRO A CA 1
ATOM 1635 C C . PRO A 1 199 ? -1.630 -8.989 -36.849 1.00 97.06 199 PRO A C 1
ATOM 1637 O O . PRO A 1 199 ? -0.545 -8.549 -37.231 1.00 97.06 199 PRO A O 1
ATOM 1640 N N . GLU A 1 200 ? -2.604 -8.177 -36.435 1.00 96.75 200 GLU A N 1
ATOM 1641 C CA . GLU A 1 200 ? -2.522 -6.712 -36.465 1.00 96.75 200 GLU A CA 1
ATOM 1642 C C . GLU A 1 200 ? -1.467 -6.199 -35.479 1.00 96.75 200 GLU A C 1
ATOM 1644 O O . GLU A 1 200 ? -0.620 -5.376 -35.831 1.00 96.75 200 GLU A O 1
ATOM 1649 N N . LYS A 1 201 ? -1.467 -6.718 -34.241 1.00 96.75 201 LYS A N 1
ATOM 1650 C CA . LYS A 1 201 ? -0.462 -6.365 -33.225 1.00 96.75 201 LYS A CA 1
ATOM 1651 C C . LYS A 1 201 ? 0.939 -6.789 -33.663 1.00 96.75 201 LYS A C 1
ATOM 1653 O O . LYS A 1 201 ? 1.897 -6.030 -33.485 1.00 96.75 201 LYS A O 1
ATOM 1658 N N . ARG A 1 202 ? 1.049 -7.965 -34.289 1.00 96.38 202 ARG A N 1
ATOM 1659 C CA . ARG A 1 202 ? 2.300 -8.474 -34.859 1.00 96.38 202 ARG A CA 1
ATOM 1660 C C . ARG A 1 202 ? 2.840 -7.533 -35.928 1.00 96.38 202 ARG A C 1
ATOM 1662 O O . ARG A 1 202 ? 4.032 -7.220 -35.902 1.00 96.38 202 ARG A O 1
ATOM 1669 N N . GLU A 1 203 ? 1.989 -7.056 -36.830 1.00 97.31 203 GLU A N 1
ATOM 1670 C CA . GLU A 1 203 ? 2.404 -6.149 -37.899 1.00 97.31 203 GLU A CA 1
ATOM 1671 C C . GLU A 1 203 ? 2.834 -4.781 -37.360 1.00 97.31 203 GLU A C 1
ATOM 1673 O O . GLU A 1 203 ? 3.900 -4.290 -37.730 1.00 97.31 203 GLU A O 1
ATOM 1678 N N . VAL A 1 204 ? 2.094 -4.209 -36.403 1.00 97.31 204 VAL A N 1
ATOM 1679 C CA . VAL A 1 204 ? 2.491 -2.959 -35.727 1.00 97.31 204 VAL A CA 1
ATOM 1680 C C . VAL A 1 204 ? 3.883 -3.092 -35.108 1.00 97.31 204 VAL A C 1
ATOM 1682 O O . VAL A 1 204 ? 4.744 -2.231 -35.307 1.00 97.31 204 VAL A O 1
ATOM 1685 N N . ARG A 1 205 ? 4.152 -4.197 -34.405 1.00 96.31 205 ARG A N 1
ATOM 1686 C CA . ARG A 1 205 ? 5.471 -4.445 -33.819 1.00 96.31 205 ARG A CA 1
ATOM 1687 C C . ARG A 1 205 ? 6.563 -4.606 -34.871 1.00 96.31 205 ARG A C 1
ATOM 1689 O O . ARG A 1 205 ? 7.647 -4.048 -34.700 1.00 96.31 205 ARG A O 1
ATOM 1696 N N . LEU A 1 206 ? 6.337 -5.421 -35.902 1.00 96.75 206 LEU A N 1
ATOM 1697 C CA . LEU A 1 206 ? 7.341 -5.659 -36.941 1.00 96.75 206 LEU A CA 1
ATOM 1698 C C . LEU A 1 206 ? 7.627 -4.376 -37.723 1.00 96.75 206 LEU A C 1
ATOM 1700 O O . LEU A 1 206 ? 8.786 -4.096 -38.020 1.00 96.75 206 LEU A O 1
ATOM 1704 N N . SER A 1 207 ? 6.606 -3.562 -37.979 1.00 97.25 207 SER A N 1
ATOM 1705 C CA . SER A 1 207 ? 6.750 -2.231 -38.562 1.00 97.25 207 SER A CA 1
ATOM 1706 C C . SER A 1 207 ? 7.600 -1.319 -37.676 1.00 97.25 207 SER A C 1
ATOM 1708 O O . SER A 1 207 ? 8.601 -0.774 -38.144 1.00 97.25 207 SER A O 1
ATOM 1710 N N . ALA A 1 208 ? 7.301 -1.239 -36.375 1.00 97.25 208 ALA A N 1
ATOM 1711 C CA . ALA A 1 208 ? 8.106 -0.473 -35.423 1.00 97.25 208 ALA A CA 1
ATOM 1712 C C . ALA A 1 208 ? 9.569 -0.952 -35.377 1.00 97.25 208 ALA A C 1
ATOM 1714 O O . ALA A 1 208 ? 10.490 -0.134 -35.380 1.00 97.25 208 ALA A O 1
ATOM 1715 N N . LEU A 1 209 ? 9.800 -2.270 -35.412 1.00 97.19 209 LEU A N 1
ATOM 1716 C CA . LEU A 1 209 ? 11.142 -2.848 -35.460 1.00 97.19 209 LEU A CA 1
ATOM 1717 C C . LEU A 1 209 ? 11.875 -2.470 -36.755 1.00 97.19 209 LEU A C 1
ATOM 1719 O O . LEU A 1 209 ? 13.021 -2.031 -36.695 1.00 97.19 209 LEU A O 1
ATOM 1723 N N . ARG A 1 210 ? 11.217 -2.579 -37.918 1.00 97.50 210 ARG A N 1
ATOM 1724 C CA . ARG A 1 210 ? 11.787 -2.174 -39.216 1.00 97.50 210 ARG A CA 1
ATOM 1725 C C . ARG A 1 210 ? 12.151 -0.689 -39.228 1.00 97.50 210 ARG A C 1
ATOM 1727 O O . ARG A 1 210 ? 13.236 -0.339 -39.698 1.00 97.50 210 ARG A O 1
ATOM 1734 N N . MET A 1 211 ? 11.289 0.166 -38.677 1.00 97.31 211 MET A N 1
ATOM 1735 C CA . MET A 1 211 ? 11.533 1.605 -38.552 1.00 97.31 211 MET A CA 1
ATOM 1736 C C . MET A 1 211 ? 12.732 1.899 -37.651 1.00 97.31 211 MET A C 1
ATOM 1738 O O . MET A 1 211 ? 13.644 2.611 -38.072 1.00 97.31 211 MET A O 1
ATOM 1742 N N . HIS A 1 212 ? 12.782 1.294 -36.462 1.00 97.19 212 HIS A N 1
ATOM 1743 C CA . HIS A 1 212 ? 13.909 1.437 -35.544 1.00 97.19 212 HIS A CA 1
ATOM 1744 C C . HIS A 1 212 ? 15.221 0.970 -36.191 1.00 97.19 212 HIS A C 1
ATOM 1746 O O . HIS A 1 212 ? 16.197 1.715 -36.226 1.00 97.19 212 HIS A O 1
ATOM 1752 N N . SER A 1 213 ? 15.247 -0.222 -36.798 1.00 97.06 213 SER A N 1
ATOM 1753 C CA . SER A 1 213 ? 16.431 -0.723 -37.507 1.00 97.06 213 SER A CA 1
ATOM 1754 C C . SER A 1 213 ? 16.852 0.185 -38.665 1.00 97.06 213 SER A C 1
ATOM 1756 O O . SER A 1 213 ? 18.044 0.367 -38.901 1.00 97.06 213 SER A O 1
ATOM 1758 N N . SER A 1 214 ? 15.903 0.783 -39.392 1.00 96.75 214 SER A N 1
ATOM 1759 C CA . SER A 1 214 ? 16.235 1.758 -40.432 1.00 96.75 214 SER A CA 1
ATOM 1760 C C . SER A 1 214 ? 16.841 3.037 -39.860 1.00 96.75 214 SER A C 1
ATOM 1762 O O . SER A 1 214 ? 17.732 3.597 -40.496 1.00 96.75 214 SER A O 1
ATOM 1764 N N . GLN A 1 215 ? 16.349 3.528 -38.723 1.00 96.19 215 GLN A N 1
ATOM 1765 C CA . GLN A 1 215 ? 16.889 4.720 -38.068 1.00 96.19 215 GLN A CA 1
ATOM 1766 C C . GLN A 1 215 ? 18.308 4.469 -37.562 1.00 96.19 215 GLN A C 1
ATOM 1768 O O . GLN A 1 215 ? 19.189 5.277 -37.841 1.00 96.19 215 GLN A O 1
ATOM 1773 N N . VAL A 1 216 ? 18.545 3.320 -36.920 1.00 96.50 216 VAL A N 1
ATOM 1774 C CA . VAL A 1 216 ? 19.880 2.908 -36.459 1.00 96.50 216 VAL A CA 1
ATOM 1775 C C . VAL A 1 216 ? 20.862 2.855 -37.628 1.00 96.50 216 VAL A C 1
ATOM 1777 O O . VAL A 1 216 ? 21.873 3.546 -37.591 1.00 96.50 216 VAL A O 1
ATOM 1780 N N . ARG A 1 217 ? 20.522 2.162 -38.726 1.00 96.00 217 ARG A N 1
ATOM 1781 C CA . ARG A 1 217 ? 21.393 2.098 -39.916 1.00 96.00 217 ARG A CA 1
ATOM 1782 C C . ARG A 1 217 ? 21.691 3.471 -40.520 1.00 96.00 217 ARG A C 1
ATOM 1784 O O . ARG A 1 217 ? 22.803 3.720 -40.974 1.00 96.00 217 ARG A O 1
ATOM 1791 N N . LYS A 1 218 ? 20.702 4.371 -40.558 1.00 96.06 218 LYS A N 1
ATOM 1792 C CA . LYS A 1 218 ? 20.901 5.746 -41.049 1.00 96.06 218 LYS A CA 1
ATOM 1793 C C . LYS A 1 218 ? 21.837 6.537 -40.135 1.00 96.06 218 LYS A C 1
ATOM 1795 O O . LYS A 1 218 ? 22.704 7.244 -40.640 1.00 96.06 218 LYS A O 1
ATOM 1800 N N . ALA A 1 219 ? 21.675 6.407 -38.819 1.00 95.38 219 ALA A N 1
ATOM 1801 C CA . ALA A 1 219 ? 22.538 7.056 -37.839 1.00 95.38 219 ALA A CA 1
ATOM 1802 C C . ALA A 1 219 ? 23.979 6.536 -37.935 1.00 95.38 219 ALA A C 1
ATOM 1804 O O . ALA A 1 219 ? 24.902 7.338 -38.028 1.00 95.38 219 ALA A O 1
ATOM 1805 N N . GLU A 1 220 ? 24.166 5.217 -38.011 1.00 95.62 220 GLU A N 1
ATOM 1806 C CA . GLU A 1 220 ? 25.477 4.586 -38.217 1.00 95.62 220 GLU A CA 1
ATOM 1807 C C . GLU A 1 220 ? 26.134 5.078 -39.509 1.00 95.62 220 GLU A C 1
ATOM 1809 O O . GLU A 1 220 ? 27.288 5.502 -39.499 1.00 95.62 220 GLU A O 1
ATOM 1814 N N . LYS A 1 221 ? 25.386 5.111 -40.619 1.00 95.81 221 LYS A N 1
ATOM 1815 C CA . LYS A 1 221 ? 25.901 5.623 -41.893 1.00 95.81 221 LYS A CA 1
ATOM 1816 C C . LYS A 1 221 ? 26.342 7.083 -41.780 1.00 95.81 221 LYS A C 1
ATOM 1818 O O . LYS A 1 221 ? 27.429 7.427 -42.234 1.00 95.81 221 LYS A O 1
ATOM 1823 N N . SER A 1 222 ? 25.532 7.928 -41.145 1.00 94.56 222 SER A N 1
ATOM 1824 C CA . SER A 1 222 ? 25.866 9.339 -40.932 1.00 94.56 222 SER A CA 1
ATOM 1825 C C . SER A 1 222 ? 27.104 9.513 -40.046 1.00 94.56 222 SER A C 1
ATOM 1827 O O . SER A 1 222 ? 27.945 10.361 -40.340 1.00 94.56 222 SER A O 1
ATOM 1829 N N . GLN A 1 223 ? 27.263 8.689 -39.006 1.00 93.94 223 GLN A N 1
ATOM 1830 C CA . GLN A 1 223 ? 28.462 8.687 -38.162 1.00 93.94 223 GLN A CA 1
ATOM 1831 C C . GLN A 1 223 ? 29.712 8.295 -38.958 1.00 93.94 223 GLN A C 1
ATOM 1833 O O . GLN A 1 223 ? 30.739 8.963 -38.842 1.00 93.94 223 GLN A O 1
ATOM 1838 N N . ILE A 1 224 ? 29.620 7.267 -39.807 1.00 93.50 224 ILE A N 1
ATOM 1839 C CA . ILE A 1 224 ? 30.720 6.842 -40.686 1.00 93.50 224 ILE A CA 1
ATOM 1840 C C . ILE A 1 224 ? 31.068 7.945 -41.694 1.00 93.50 224 ILE A C 1
ATOM 1842 O O . ILE A 1 224 ? 32.240 8.269 -41.877 1.00 93.50 224 ILE A O 1
ATOM 1846 N N . GLU A 1 225 ? 30.071 8.565 -42.329 1.00 93.56 225 GLU A N 1
ATOM 1847 C CA . GLU A 1 225 ? 30.276 9.682 -43.261 1.00 93.56 225 GLU A CA 1
ATOM 1848 C C . GLU A 1 225 ? 30.952 10.879 -42.565 1.00 93.56 225 GLU A C 1
ATOM 1850 O O . GLU A 1 225 ? 31.900 11.457 -43.105 1.00 93.56 225 GLU A O 1
ATOM 1855 N N . ALA A 1 226 ? 30.534 11.218 -41.341 1.00 90.88 226 ALA A N 1
ATOM 1856 C CA . ALA A 1 226 ? 31.149 12.275 -40.538 1.00 90.88 226 ALA A CA 1
ATOM 1857 C C . ALA A 1 226 ? 32.599 11.945 -40.143 1.00 90.88 226 ALA A C 1
ATOM 1859 O O . ALA A 1 226 ? 33.482 12.806 -40.228 1.00 90.88 226 ALA A O 1
ATOM 1860 N N . PHE A 1 227 ? 32.865 10.697 -39.756 1.00 90.38 227 PHE A N 1
ATOM 1861 C CA . PHE A 1 227 ? 34.208 10.218 -39.445 1.00 90.38 227 PHE A CA 1
ATOM 1862 C C . PHE A 1 227 ? 35.130 10.301 -40.666 1.00 90.38 227 PHE A C 1
ATOM 1864 O O . PHE A 1 227 ? 36.197 10.914 -40.594 1.00 90.38 227 PHE A O 1
ATOM 1871 N N . ASN A 1 228 ? 34.682 9.792 -41.816 1.00 89.06 228 ASN A N 1
ATOM 1872 C CA . ASN A 1 228 ? 35.441 9.844 -43.066 1.00 89.06 228 ASN A CA 1
ATOM 1873 C C . ASN A 1 228 ? 35.730 11.285 -43.493 1.00 89.06 228 ASN A C 1
ATOM 1875 O O . ASN A 1 228 ? 36.852 11.605 -43.880 1.00 89.06 228 ASN A O 1
ATOM 1879 N N . LYS A 1 229 ? 34.748 12.187 -43.367 1.00 87.12 229 LYS A N 1
ATOM 1880 C CA . LYS A 1 229 ? 34.954 13.618 -43.619 1.00 87.12 229 LYS A CA 1
ATOM 1881 C C . LYS A 1 229 ? 36.024 14.210 -42.703 1.00 87.12 229 LYS A C 1
ATOM 1883 O O . LYS A 1 229 ? 36.769 15.068 -43.150 1.00 87.12 229 LYS A O 1
ATOM 1888 N N . THR A 1 230 ? 36.110 13.759 -41.455 1.00 83.88 230 THR A N 1
ATOM 1889 C CA . THR A 1 230 ? 37.098 14.249 -40.485 1.00 83.88 230 THR A CA 1
ATOM 1890 C C . THR A 1 230 ? 38.509 13.760 -40.810 1.00 83.88 230 THR A C 1
ATOM 1892 O O . THR A 1 230 ? 39.440 14.559 -40.800 1.00 83.88 230 THR A O 1
ATOM 1895 N N . ILE A 1 231 ? 38.676 12.476 -41.147 1.00 81.94 231 ILE A N 1
ATOM 1896 C CA . ILE A 1 231 ? 39.991 11.906 -41.497 1.00 81.94 231 ILE A CA 1
ATOM 1897 C C . ILE A 1 231 ? 40.519 12.454 -42.823 1.00 81.94 231 ILE A C 1
ATOM 1899 O O . ILE A 1 231 ? 41.715 12.698 -42.952 1.00 81.94 231 ILE A O 1
ATOM 1903 N N . ASN A 1 232 ? 39.636 12.704 -43.790 1.00 78.25 232 ASN A N 1
ATOM 1904 C CA . ASN A 1 232 ? 40.025 13.233 -45.098 1.00 78.25 232 ASN A CA 1
ATOM 1905 C C . ASN A 1 232 ? 40.392 14.732 -45.079 1.00 78.25 232 ASN A C 1
ATOM 1907 O O . ASN A 1 232 ? 40.700 15.301 -46.127 1.00 78.25 232 ASN A O 1
ATOM 1911 N N . ILE A 1 233 ? 40.371 15.399 -43.920 1.00 80.50 233 ILE A N 1
ATOM 1912 C CA . ILE A 1 233 ? 40.921 16.751 -43.773 1.00 80.50 233 ILE A CA 1
ATOM 1913 C C . ILE A 1 233 ? 42.437 16.620 -43.602 1.00 80.50 233 ILE A C 1
ATOM 1915 O O . ILE A 1 233 ? 42.920 16.332 -42.513 1.00 80.50 233 ILE A O 1
ATOM 1919 N N . PHE A 1 234 ? 43.193 16.844 -44.677 1.00 78.31 234 PHE A N 1
ATOM 1920 C CA . PHE A 1 234 ? 44.660 16.785 -44.668 1.00 78.31 234 PHE A CA 1
ATOM 1921 C C . PHE A 1 234 ? 45.304 18.107 -44.211 1.00 78.31 234 PHE A C 1
ATOM 1923 O O . PHE A 1 234 ? 44.695 19.175 -44.271 1.00 78.31 234 PHE A O 1
ATOM 1930 N N . CYS A 1 235 ? 46.567 18.053 -43.771 1.00 80.06 235 CYS A N 1
ATOM 1931 C CA . CYS A 1 235 ? 47.371 19.230 -43.420 1.00 80.06 235 CYS A CA 1
ATOM 1932 C C . CYS A 1 235 ? 48.011 19.887 -44.660 1.00 80.06 235 CYS A C 1
ATOM 1934 O O . CYS A 1 235 ? 49.230 19.980 -44.794 1.00 80.06 235 CYS A O 1
ATOM 1936 N N . ASP A 1 236 ? 47.175 20.322 -45.597 1.00 82.00 236 ASP A N 1
ATOM 1937 C CA . ASP A 1 236 ? 47.588 20.883 -46.887 1.00 82.00 236 ASP A CA 1
ATOM 1938 C C . ASP A 1 236 ? 47.835 22.401 -46.846 1.00 82.00 236 ASP A C 1
ATOM 1940 O O . ASP A 1 236 ? 48.449 22.956 -47.758 1.00 82.00 236 ASP A O 1
ATOM 1944 N N . LYS A 1 237 ? 47.380 23.096 -45.795 1.00 86.44 237 LYS A N 1
ATOM 1945 C CA . LYS A 1 237 ? 47.551 24.547 -45.678 1.00 86.44 237 LYS A CA 1
ATOM 1946 C C . LYS A 1 237 ? 48.934 24.881 -45.152 1.00 86.44 237 LYS A C 1
ATOM 1948 O O . LYS A 1 237 ? 49.336 24.425 -44.086 1.00 86.44 237 LYS A O 1
ATOM 1953 N N . VAL A 1 238 ? 49.656 25.716 -45.884 1.00 88.00 238 VAL A N 1
ATOM 1954 C CA . VAL A 1 238 ? 51.006 26.147 -45.520 1.00 88.00 238 VAL A CA 1
ATOM 1955 C C . VAL A 1 238 ? 50.927 27.542 -44.912 1.00 88.00 238 VAL A C 1
ATOM 1957 O O . VAL A 1 238 ? 50.328 28.443 -45.492 1.00 88.00 238 VAL A O 1
ATOM 1960 N N . CYS A 1 239 ? 51.509 27.719 -43.726 1.00 89.69 239 CYS A N 1
ATOM 1961 C CA . CYS A 1 239 ? 51.689 29.048 -43.146 1.00 89.69 239 CYS A CA 1
ATOM 1962 C C . CYS A 1 239 ? 52.655 29.856 -44.021 1.00 89.69 239 CYS A C 1
ATOM 1964 O O . CYS A 1 239 ? 53.796 29.441 -44.189 1.00 89.69 239 CYS A O 1
ATOM 1966 N N . GLU A 1 240 ? 52.245 31.023 -44.510 1.00 87.56 240 GLU A N 1
ATOM 1967 C CA . GLU A 1 240 ? 53.076 31.839 -45.409 1.00 87.56 240 GLU A CA 1
ATOM 1968 C C . GLU A 1 240 ? 54.275 32.497 -44.713 1.00 87.56 240 GLU A C 1
ATOM 1970 O O . GLU A 1 240 ? 55.148 33.033 -45.381 1.00 87.56 240 GLU A O 1
ATOM 1975 N N . ILE A 1 241 ? 54.336 32.442 -43.376 1.00 85.50 241 ILE A N 1
ATOM 1976 C CA . ILE A 1 241 ? 55.482 32.941 -42.612 1.00 85.50 241 ILE A CA 1
ATOM 1977 C C . ILE A 1 241 ? 56.440 31.830 -42.208 1.00 85.50 241 ILE A C 1
ATOM 1979 O O . ILE A 1 241 ? 57.629 32.002 -42.370 1.00 85.50 241 ILE A O 1
ATOM 1983 N N . CYS A 1 242 ? 55.972 30.725 -41.625 1.00 87.00 242 CYS A N 1
ATOM 1984 C CA . CYS A 1 242 ? 56.870 29.689 -41.083 1.00 87.00 242 CYS A CA 1
ATOM 1985 C C . CYS A 1 242 ? 56.852 28.376 -41.866 1.00 87.00 242 CYS A C 1
ATOM 1987 O O . CYS A 1 242 ? 57.298 27.362 -41.334 1.00 87.00 242 CYS A O 1
ATOM 1989 N N . THR A 1 243 ? 56.200 28.370 -43.036 1.00 87.88 243 THR A N 1
ATOM 1990 C CA . THR A 1 243 ? 56.062 27.247 -43.985 1.00 87.88 243 THR A CA 1
ATOM 1991 C C . THR A 1 243 ? 55.534 25.927 -43.402 1.00 87.88 243 THR A C 1
ATOM 1993 O O . THR A 1 243 ? 55.454 24.901 -44.079 1.00 87.88 243 THR A O 1
ATOM 1996 N N . LYS A 1 244 ? 55.059 25.941 -42.149 1.00 87.69 244 LYS A N 1
ATOM 1997 C CA . LYS A 1 244 ? 54.491 24.776 -41.473 1.00 87.69 244 LYS A CA 1
ATOM 1998 C C . LYS A 1 244 ? 53.184 24.346 -42.139 1.00 87.69 244 LYS A C 1
ATOM 2000 O O . LYS A 1 244 ? 52.230 25.127 -42.192 1.00 87.69 244 LYS A O 1
ATOM 2005 N N . ARG A 1 245 ? 53.121 23.072 -42.536 1.00 88.00 245 ARG A N 1
ATOM 2006 C CA . ARG A 1 245 ? 51.886 22.378 -42.922 1.00 88.00 245 ARG A CA 1
ATOM 2007 C C . ARG A 1 245 ? 50.940 22.275 -41.731 1.00 88.00 245 ARG A C 1
ATOM 2009 O O . ARG A 1 245 ? 51.300 21.769 -40.667 1.00 88.00 245 ARG A O 1
ATOM 2016 N N . CYS A 1 246 ? 49.745 22.802 -41.907 1.00 86.19 246 CYS A N 1
ATOM 2017 C CA . CYS A 1 246 ? 48.736 22.983 -40.885 1.00 86.19 246 CYS A CA 1
ATOM 2018 C C . CYS A 1 246 ? 47.397 22.480 -41.423 1.00 86.19 246 CYS A C 1
ATOM 2020 O O . CYS A 1 246 ? 47.114 22.566 -42.619 1.00 86.19 246 CYS A O 1
ATOM 2022 N N . TYR A 1 247 ? 46.557 21.971 -40.529 1.00 86.88 247 TYR A N 1
ATOM 2023 C CA . TYR A 1 247 ? 45.176 21.674 -40.888 1.00 86.88 247 TYR A CA 1
ATOM 2024 C C . TYR A 1 247 ? 44.408 22.980 -41.158 1.00 86.88 247 TYR A C 1
ATOM 2026 O O . TYR A 1 247 ? 44.750 24.018 -40.579 1.00 86.88 247 TYR A O 1
ATOM 2034 N N . PRO A 1 248 ? 43.347 22.959 -41.984 1.00 85.56 248 PRO A N 1
ATOM 2035 C CA . PRO A 1 248 ? 42.541 24.143 -42.285 1.00 85.56 248 PRO A CA 1
ATOM 2036 C C . PRO A 1 248 ? 42.040 24.906 -41.048 1.00 85.56 248 PRO A C 1
ATOM 2038 O O . PRO A 1 248 ? 41.959 26.127 -41.073 1.00 85.56 248 PRO A O 1
ATOM 2041 N N . ASN A 1 249 ? 41.768 24.213 -39.937 1.00 84.19 249 ASN A N 1
ATOM 2042 C CA . ASN A 1 249 ? 41.337 24.816 -38.669 1.00 84.19 249 ASN A CA 1
ATOM 2043 C C . ASN A 1 249 ? 42.480 25.429 -37.829 1.00 84.19 249 ASN A C 1
ATOM 2045 O O . ASN A 1 249 ? 42.220 26.081 -36.820 1.00 84.19 249 ASN A O 1
ATOM 2049 N N . GLN A 1 250 ? 43.741 25.223 -38.212 1.00 85.81 250 GLN A N 1
ATOM 2050 C CA . GLN A 1 250 ? 44.927 25.728 -37.506 1.00 85.81 250 GLN A CA 1
ATOM 2051 C C . GLN A 1 250 ? 45.516 26.992 -38.143 1.00 85.81 250 GLN A C 1
ATOM 2053 O O . GLN A 1 250 ? 46.440 27.593 -37.578 1.00 85.81 250 GLN A O 1
ATOM 2058 N N . VAL A 1 251 ? 44.992 27.393 -39.303 1.00 89.44 251 VAL A N 1
ATOM 2059 C CA . VAL A 1 251 ? 45.401 28.588 -40.039 1.00 89.44 251 VAL A CA 1
ATOM 2060 C C . VAL A 1 251 ? 44.273 29.608 -40.100 1.00 89.44 251 VAL A C 1
ATOM 2062 O O . VAL A 1 251 ? 43.097 29.260 -40.123 1.00 89.44 251 VAL A O 1
ATOM 2065 N N . THR A 1 252 ? 44.622 30.890 -40.126 1.00 90.56 252 THR A N 1
ATOM 2066 C CA . THR A 1 252 ? 43.658 31.979 -40.314 1.00 90.56 252 THR A CA 1
ATOM 2067 C C . THR A 1 252 ? 44.254 33.067 -41.188 1.00 90.56 252 THR A C 1
ATOM 2069 O O . THR A 1 252 ? 45.439 33.373 -41.050 1.00 90.56 252 THR A O 1
ATOM 2072 N N . ASN A 1 253 ? 43.422 33.692 -42.017 1.00 90.31 253 ASN A N 1
ATOM 2073 C CA . ASN A 1 253 ? 43.814 34.877 -42.773 1.00 90.31 253 ASN A CA 1
ATOM 2074 C C . ASN A 1 253 ? 44.060 36.055 -41.824 1.00 90.31 253 ASN A C 1
ATOM 2076 O O . ASN A 1 253 ? 43.260 36.323 -40.922 1.00 90.31 253 ASN A O 1
ATOM 2080 N N . HIS A 1 254 ? 45.162 36.762 -42.035 1.00 87.81 254 HIS A N 1
ATOM 2081 C CA . HIS A 1 254 ? 45.532 37.952 -41.286 1.00 87.81 254 HIS A CA 1
ATOM 2082 C C . HIS A 1 254 ? 45.813 39.101 -42.252 1.00 87.81 254 HIS A C 1
ATOM 2084 O O . HIS A 1 254 ? 46.576 38.941 -43.203 1.00 87.81 254 HIS A O 1
ATOM 2090 N N . LYS A 1 255 ? 45.172 40.249 -42.018 1.00 86.44 255 LYS A N 1
ATOM 2091 C CA . LYS A 1 255 ? 45.414 41.477 -42.782 1.00 86.44 255 LYS A CA 1
ATOM 2092 C C . LYS A 1 255 ? 46.728 42.099 -42.324 1.00 86.44 255 LYS A C 1
ATOM 2094 O O . LYS A 1 255 ? 46.955 42.216 -41.121 1.00 86.44 255 LYS A O 1
ATOM 2099 N N . ILE A 1 256 ? 47.574 42.477 -43.273 1.00 81.31 256 ILE A N 1
ATOM 2100 C CA . ILE A 1 256 ? 48.865 43.096 -42.976 1.00 81.31 256 ILE A CA 1
ATOM 2101 C C . ILE A 1 256 ? 48.635 44.575 -42.663 1.00 81.31 256 ILE A C 1
ATOM 2103 O O . ILE A 1 256 ? 48.064 45.303 -43.469 1.00 81.31 256 ILE A O 1
ATOM 2107 N N . ASN A 1 257 ? 49.095 45.015 -41.492 1.00 79.38 257 ASN A N 1
ATOM 2108 C CA . ASN A 1 257 ? 49.076 46.421 -41.087 1.00 79.38 257 ASN A CA 1
ATOM 2109 C C . ASN A 1 257 ? 50.471 47.048 -41.252 1.00 79.38 257 ASN A C 1
ATOM 2111 O O . ASN A 1 257 ? 51.480 46.342 -41.279 1.00 79.38 257 ASN A O 1
ATOM 2115 N N . LEU A 1 258 ? 50.537 48.383 -41.287 1.00 71.38 258 LEU A N 1
ATOM 2116 C CA . LEU A 1 258 ? 51.770 49.156 -41.523 1.00 71.38 258 LEU A CA 1
ATOM 2117 C C . LEU A 1 258 ? 52.924 48.807 -40.563 1.00 71.38 258 LEU A C 1
ATOM 2119 O O . LEU A 1 258 ? 54.081 48.819 -40.964 1.00 71.38 258 LEU A O 1
ATOM 2123 N N . SER A 1 259 ? 52.620 48.444 -39.313 1.00 71.56 259 SER A N 1
ATOM 2124 C CA . SER A 1 259 ? 53.626 48.055 -38.312 1.00 71.56 259 SER A CA 1
ATOM 2125 C C . SER A 1 259 ? 54.278 46.696 -38.575 1.00 71.56 259 SER A C 1
ATOM 2127 O O . SER A 1 259 ? 55.353 46.429 -38.056 1.00 71.56 259 SER A O 1
ATOM 2129 N N . ILE A 1 260 ? 53.604 45.823 -39.323 1.00 72.50 260 ILE A N 1
ATOM 2130 C CA . ILE A 1 260 ? 54.038 44.457 -39.640 1.00 72.50 260 ILE A CA 1
ATOM 2131 C C . ILE A 1 260 ? 54.758 44.436 -41.001 1.00 72.50 260 ILE A C 1
ATOM 2133 O O . ILE A 1 260 ? 55.694 43.667 -41.204 1.00 72.50 260 ILE A O 1
ATOM 2137 N N . ALA A 1 261 ? 54.372 45.342 -41.906 1.00 71.31 261 ALA A N 1
ATOM 2138 C CA . ALA A 1 261 ? 55.004 45.561 -43.207 1.00 71.31 261 ALA A CA 1
ATOM 2139 C C . ALA A 1 261 ? 56.476 46.014 -43.123 1.00 71.31 261 ALA A C 1
ATOM 2141 O O . ALA A 1 261 ? 57.204 45.883 -44.101 1.00 71.31 261 ALA A O 1
ATOM 2142 N N . SER A 1 262 ? 56.921 46.540 -41.976 1.00 75.00 262 SER A N 1
ATOM 2143 C CA . SER A 1 262 ? 58.281 47.068 -41.795 1.00 75.00 262 SER A CA 1
ATOM 2144 C C . SER A 1 262 ? 59.367 45.992 -41.702 1.00 75.00 262 SER A C 1
ATOM 2146 O O . SER A 1 262 ? 60.523 46.285 -41.989 1.00 75.00 262 SER A O 1
ATOM 2148 N N . TYR A 1 263 ? 59.018 44.763 -41.306 1.00 75.19 263 TYR A N 1
ATOM 2149 C CA . TYR A 1 263 ? 59.973 43.659 -41.116 1.00 75.19 263 TYR A CA 1
ATOM 2150 C C . TYR A 1 263 ? 59.591 42.364 -41.855 1.00 75.19 263 TYR A C 1
ATOM 2152 O O . TYR A 1 263 ? 60.279 41.350 -41.707 1.00 75.19 263 TYR A O 1
ATOM 2160 N N . LEU A 1 264 ? 58.502 42.378 -42.634 1.00 77.69 264 LEU A N 1
ATOM 2161 C CA . LEU A 1 264 ? 58.129 41.300 -43.553 1.00 77.69 264 LEU A CA 1
ATOM 2162 C C . LEU A 1 264 ? 58.661 41.579 -44.975 1.00 77.69 264 LEU A C 1
ATOM 2164 O O . LEU A 1 264 ? 58.672 42.734 -45.399 1.00 77.69 264 LEU A O 1
ATOM 2168 N N . PRO A 1 265 ? 59.030 40.541 -45.748 1.00 79.62 265 PRO A N 1
ATOM 2169 C CA . PRO A 1 265 ? 59.442 40.651 -47.137 1.00 79.62 265 PRO A CA 1
ATOM 2170 C C . PRO A 1 265 ? 58.362 41.296 -48.005 1.00 79.62 265 PRO A C 1
ATOM 2172 O O . PRO A 1 265 ? 57.158 41.122 -47.771 1.00 79.62 265 PRO A O 1
ATOM 2175 N N . ALA A 1 266 ? 58.792 42.016 -49.039 1.00 76.69 266 ALA A N 1
ATOM 2176 C CA . ALA A 1 266 ? 57.906 42.731 -49.955 1.00 76.69 266 ALA A CA 1
ATOM 2177 C C . ALA A 1 266 ? 56.918 41.788 -50.675 1.00 76.69 266 ALA A C 1
ATOM 2179 O O . ALA A 1 266 ? 55.777 42.163 -50.961 1.00 76.69 266 ALA A O 1
ATOM 2180 N N . GLU A 1 267 ? 57.317 40.535 -50.897 1.00 78.44 267 GLU A N 1
ATOM 2181 C CA . GLU A 1 267 ? 56.523 39.474 -51.522 1.00 78.44 267 GLU A CA 1
ATOM 2182 C C . GLU A 1 267 ? 55.309 39.071 -50.674 1.00 78.44 267 GLU A C 1
ATOM 2184 O O . GLU A 1 267 ? 54.274 38.678 -51.213 1.00 78.44 267 GLU A O 1
ATOM 2189 N N . LEU A 1 268 ? 55.413 39.175 -49.345 1.00 77.44 268 LEU A N 1
ATOM 2190 C CA . LEU A 1 268 ? 54.301 38.903 -48.432 1.00 77.44 268 LEU A CA 1
ATOM 2191 C C . LEU A 1 268 ? 53.461 40.159 -48.195 1.00 77.44 268 LEU A C 1
ATOM 2193 O O . LEU A 1 268 ? 52.235 40.081 -48.171 1.00 77.44 268 LEU A O 1
ATOM 2197 N N . THR A 1 269 ? 54.105 41.321 -48.084 1.00 77.88 269 THR A N 1
ATOM 2198 C CA . THR A 1 269 ? 53.441 42.611 -47.844 1.00 77.88 269 THR A CA 1
ATOM 2199 C C . THR A 1 269 ? 52.547 43.043 -49.013 1.00 77.88 269 THR A C 1
ATOM 2201 O O . THR A 1 269 ? 51.465 43.587 -48.791 1.00 77.88 269 THR A O 1
ATOM 2204 N N . SER A 1 270 ? 52.933 42.732 -50.254 1.00 77.56 270 SER A N 1
ATOM 2205 C CA . SER A 1 270 ? 52.155 43.042 -51.467 1.00 77.56 270 SER A CA 1
ATOM 2206 C C . SER A 1 270 ? 50.829 42.276 -51.587 1.00 77.56 270 SER A C 1
ATOM 2208 O O . SER A 1 270 ? 49.915 42.743 -52.263 1.00 77.56 270 SER A O 1
ATOM 2210 N N . LYS A 1 271 ? 50.677 41.134 -50.901 1.00 78.56 271 LYS A N 1
ATOM 2211 C CA . LYS A 1 271 ? 49.457 40.308 -50.949 1.00 78.56 271 LYS A CA 1
ATOM 2212 C C . LYS A 1 271 ? 48.285 40.870 -50.133 1.00 78.56 271 LYS A C 1
ATOM 2214 O O . LYS A 1 271 ? 47.158 40.411 -50.299 1.00 78.56 271 LYS A O 1
ATOM 2219 N N . GLY A 1 272 ? 48.520 41.820 -49.221 1.00 78.75 272 GLY A N 1
ATOM 2220 C CA . GLY A 1 272 ? 47.500 42.461 -48.368 1.00 78.75 272 GLY A CA 1
ATOM 2221 C C . GLY A 1 272 ? 46.894 41.575 -47.262 1.00 78.75 272 GLY A C 1
ATOM 2222 O O . GLY A 1 272 ? 46.651 42.042 -46.145 1.00 78.75 272 GLY A O 1
ATOM 2223 N N . THR A 1 273 ? 46.698 40.283 -47.521 1.00 87.81 273 THR A N 1
ATOM 2224 C CA . THR A 1 273 ? 46.287 39.265 -46.543 1.00 87.81 273 THR A CA 1
ATOM 2225 C C . THR A 1 273 ? 47.162 38.031 -46.658 1.00 87.81 273 THR A C 1
ATOM 2227 O O . THR A 1 273 ? 47.351 37.532 -47.763 1.00 87.81 273 THR A O 1
ATOM 2230 N N . ILE A 1 274 ? 47.620 37.512 -45.518 1.00 88.88 274 ILE A N 1
ATOM 2231 C CA . ILE A 1 274 ? 48.468 36.318 -45.449 1.00 88.88 274 ILE A CA 1
ATOM 2232 C C . ILE A 1 274 ? 47.844 35.214 -44.599 1.00 88.88 274 ILE A C 1
ATOM 2234 O O . ILE A 1 274 ? 47.157 35.482 -43.605 1.00 88.88 274 ILE A O 1
ATOM 2238 N N . LEU A 1 275 ? 48.087 33.961 -44.980 1.00 90.75 275 LEU A N 1
ATOM 2239 C CA . LEU A 1 275 ? 47.575 32.783 -44.281 1.00 90.75 275 LEU A CA 1
ATOM 2240 C C . LEU A 1 275 ? 48.556 32.330 -43.195 1.00 90.75 275 LEU A C 1
ATOM 2242 O O . LEU A 1 275 ? 49.669 31.890 -43.480 1.00 90.75 275 LEU A O 1
ATOM 2246 N N . LEU A 1 276 ? 48.137 32.403 -41.929 1.00 89.88 276 LEU A N 1
ATOM 2247 C CA . LEU A 1 276 ? 49.035 32.207 -40.789 1.00 89.88 276 LEU A CA 1
ATOM 2248 C C . LEU A 1 276 ? 48.585 31.091 -39.863 1.00 89.88 276 LEU A C 1
ATOM 2250 O O . LEU A 1 276 ? 47.414 31.026 -39.492 1.00 89.88 276 LEU A O 1
ATOM 2254 N N . CYS A 1 277 ? 49.536 30.289 -39.380 1.00 90.62 277 CYS A N 1
ATOM 2255 C CA . CYS A 1 277 ? 49.284 29.413 -38.240 1.00 90.62 277 CYS A CA 1
ATOM 2256 C C . CYS A 1 277 ? 49.030 30.235 -36.963 1.00 90.62 277 CYS A C 1
ATOM 2258 O O . CYS A 1 277 ? 49.511 31.365 -36.824 1.00 90.62 277 CYS A O 1
ATOM 2260 N N . HIS A 1 278 ? 48.335 29.648 -35.986 1.00 88.75 278 HIS A N 1
ATOM 2261 C CA . HIS A 1 278 ? 47.966 30.341 -34.744 1.00 88.75 278 HIS A CA 1
ATOM 2262 C C . HIS A 1 278 ? 49.162 30.966 -33.992 1.00 88.75 278 HIS A C 1
ATOM 2264 O O . HIS A 1 278 ? 49.045 32.049 -33.422 1.00 88.75 278 HIS A O 1
ATOM 2270 N N . ARG A 1 279 ? 50.341 30.326 -34.037 1.00 87.88 279 ARG A N 1
ATOM 2271 C CA . ARG A 1 279 ? 51.572 30.848 -33.418 1.00 87.88 279 ARG A CA 1
ATOM 2272 C C . ARG A 1 279 ? 52.096 32.099 -34.135 1.00 87.88 279 ARG A C 1
ATOM 2274 O O . ARG A 1 279 ? 52.401 33.080 -33.464 1.00 87.88 279 ARG A O 1
ATOM 2281 N N . CYS A 1 280 ? 52.171 32.084 -35.469 1.00 87.12 280 CYS A N 1
ATOM 2282 C CA . CYS A 1 280 ? 52.601 33.246 -36.258 1.00 87.12 280 CYS A CA 1
ATOM 2283 C C . CYS A 1 280 ? 51.601 34.395 -36.138 1.00 87.12 280 CYS A C 1
ATOM 2285 O O . CYS A 1 280 ? 52.014 35.529 -35.930 1.00 87.12 280 CYS A O 1
ATOM 2287 N N . LYS A 1 281 ? 50.295 34.096 -36.159 1.00 88.25 281 LYS A N 1
ATOM 2288 C CA . LYS A 1 281 ? 49.250 35.091 -35.896 1.00 88.25 281 LYS A CA 1
ATOM 2289 C C . LYS A 1 281 ? 49.469 35.772 -34.546 1.00 88.25 281 LYS A C 1
ATOM 2291 O O . LYS A 1 281 ? 49.517 36.994 -34.493 1.00 88.25 281 LYS A O 1
ATOM 2296 N N . LYS A 1 282 ? 49.644 34.988 -33.474 1.00 88.00 282 LYS A N 1
ATOM 2297 C CA . LYS A 1 282 ? 49.857 35.525 -32.123 1.00 88.00 282 LYS A CA 1
ATOM 2298 C C . LYS A 1 282 ? 51.094 36.429 -32.062 1.00 88.00 282 LYS A C 1
ATOM 2300 O O . LYS A 1 282 ? 51.009 37.498 -31.467 1.00 88.00 282 LYS A O 1
ATOM 2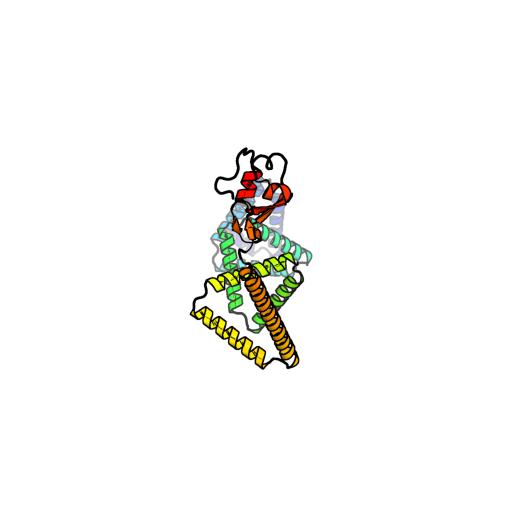305 N N . HIS A 1 283 ? 52.190 36.032 -32.718 1.00 83.94 283 HIS A N 1
ATOM 2306 C CA . HIS A 1 283 ? 53.430 36.819 -32.798 1.00 83.94 283 HIS A CA 1
ATOM 2307 C C . HIS A 1 283 ? 53.247 38.158 -33.524 1.00 83.94 283 HIS A C 1
ATOM 2309 O O . HIS A 1 283 ? 53.760 39.170 -33.057 1.00 83.94 283 HIS A O 1
ATOM 2315 N N . LEU A 1 284 ? 52.490 38.186 -34.624 1.00 80.31 284 LEU A N 1
ATOM 2316 C CA . LEU A 1 284 ? 52.211 39.430 -35.353 1.00 80.31 284 LEU A CA 1
ATOM 2317 C C . LEU A 1 284 ? 51.223 40.347 -34.627 1.00 80.31 284 LEU A C 1
ATOM 2319 O O . LEU A 1 284 ? 51.276 41.561 -34.783 1.00 80.31 284 LEU A O 1
ATOM 2323 N N . THR A 1 285 ? 50.310 39.778 -33.837 1.00 80.56 285 THR A N 1
ATOM 2324 C CA . THR A 1 285 ? 49.376 40.564 -33.017 1.00 80.56 285 THR A CA 1
ATOM 2325 C C . THR A 1 285 ? 49.996 41.073 -31.715 1.00 80.56 285 THR A C 1
ATOM 2327 O O . THR A 1 285 ? 49.447 41.981 -31.096 1.00 80.56 285 THR A O 1
ATOM 2330 N N . SER A 1 286 ? 51.116 40.497 -31.267 1.00 79.19 286 SER A N 1
ATOM 2331 C CA . SER A 1 286 ? 51.895 41.041 -30.149 1.00 79.19 286 SER A CA 1
AT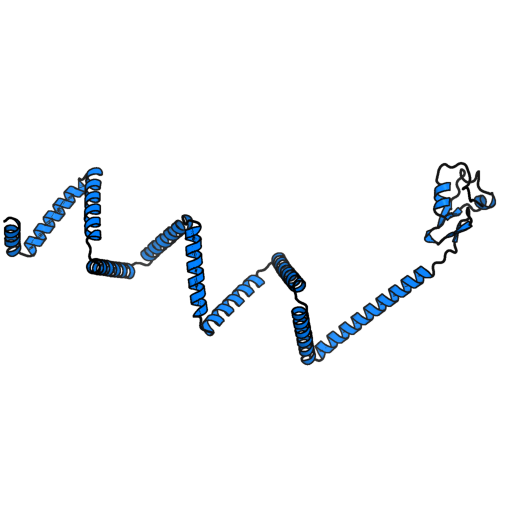OM 2332 C C . SER A 1 286 ? 52.734 42.244 -30.592 1.00 79.19 286 SER A C 1
ATOM 2334 O O . SER A 1 286 ? 53.076 42.360 -31.763 1.00 79.19 286 SER A O 1
ATOM 2336 N N . LYS A 1 287 ? 53.093 43.133 -29.653 1.00 67.69 287 LYS A N 1
ATOM 2337 C CA . LYS A 1 287 ? 53.909 44.344 -29.887 1.00 67.69 287 LYS A CA 1
ATOM 2338 C C . LYS A 1 287 ? 55.392 44.024 -30.165 1.00 67.69 287 LYS A C 1
ATOM 2340 O O . LYS A 1 287 ? 56.279 44.606 -29.551 1.00 67.69 287 LYS A O 1
ATOM 2345 N N . ASN A 1 288 ? 55.658 43.070 -31.051 1.00 66.69 288 ASN A N 1
ATOM 2346 C CA . ASN A 1 288 ? 57.005 42.683 -31.447 1.00 66.69 288 ASN A CA 1
ATOM 2347 C C . ASN A 1 288 ? 57.441 43.514 -32.657 1.00 66.69 288 ASN A C 1
ATOM 2349 O O . ASN A 1 288 ? 56.671 43.714 -33.596 1.00 66.69 288 ASN A O 1
ATOM 2353 N N . THR A 1 289 ? 58.685 43.982 -32.629 1.00 66.19 289 THR A N 1
ATOM 2354 C CA . THR A 1 289 ? 59.307 44.798 -33.686 1.00 66.19 289 THR A CA 1
ATOM 2355 C C . THR A 1 289 ? 60.182 43.977 -34.636 1.00 66.19 289 THR A C 1
ATOM 2357 O O . THR A 1 289 ? 60.806 44.534 -35.534 1.00 66.19 289 THR A O 1
ATOM 2360 N N . SER A 1 290 ? 60.233 42.656 -34.444 1.00 67.38 290 SER A N 1
ATOM 2361 C CA . SER A 1 290 ? 61.030 41.718 -35.232 1.00 67.38 290 SER A CA 1
ATOM 2362 C C . SER A 1 290 ? 60.203 40.521 -35.711 1.00 67.38 290 SER A C 1
ATOM 2364 O O . SER A 1 290 ? 59.250 40.075 -35.054 1.00 67.38 290 SER A O 1
ATOM 2366 N N . GLY A 1 291 ? 60.585 39.985 -36.876 1.00 67.25 291 GLY A N 1
ATOM 2367 C CA . GLY A 1 291 ? 59.956 38.807 -37.471 1.00 67.25 291 GLY A CA 1
ATOM 2368 C C . GLY A 1 291 ? 60.060 37.560 -36.574 1.00 67.25 291 GLY A C 1
ATOM 2369 O O . GLY A 1 291 ? 60.960 37.470 -35.736 1.00 67.25 291 GLY A O 1
ATOM 2370 N N . PRO A 1 292 ? 59.146 36.578 -36.699 1.00 70.44 292 PRO A N 1
ATOM 2371 C CA . PRO A 1 292 ? 59.224 35.342 -35.917 1.00 70.44 292 PRO A CA 1
ATOM 2372 C C . PRO A 1 292 ? 60.546 34.598 -36.157 1.00 70.44 292 PRO A C 1
ATOM 2374 O O . PRO A 1 292 ? 60.976 34.464 -37.294 1.00 70.44 292 PRO A O 1
ATOM 2377 N N . ALA A 1 293 ? 61.142 34.008 -35.115 1.00 63.12 293 ALA A N 1
ATOM 2378 C CA . ALA A 1 293 ? 62.465 33.355 -35.166 1.00 63.12 293 ALA A CA 1
ATOM 2379 C C . ALA A 1 293 ? 62.589 32.117 -36.096 1.00 63.12 293 ALA A C 1
ATOM 2381 O O . ALA A 1 293 ? 63.637 31.484 -36.146 1.00 63.12 293 ALA A O 1
ATOM 2382 N N . LYS A 1 294 ? 61.514 31.735 -36.796 1.00 62.03 294 LYS A N 1
ATOM 2383 C CA . LYS A 1 294 ? 61.472 30.674 -37.822 1.00 62.03 294 LYS A CA 1
ATOM 2384 C C . LYS A 1 294 ? 60.681 31.135 -39.055 1.00 62.03 294 LYS A C 1
ATOM 2386 O O . LYS A 1 294 ? 59.922 30.351 -39.620 1.00 62.03 294 LYS A O 1
ATOM 2391 N N . ALA A 1 295 ? 60.720 32.435 -39.338 1.00 60.22 295 ALA A N 1
ATOM 2392 C CA . ALA A 1 295 ? 60.051 33.026 -40.483 1.00 60.22 295 ALA A CA 1
ATOM 2393 C C . ALA A 1 295 ? 60.931 32.938 -41.734 1.00 60.22 295 ALA A C 1
ATOM 2395 O O . ALA A 1 295 ? 62.141 33.140 -41.621 1.00 60.22 295 ALA A O 1
ATOM 2396 N N . TYR A 1 296 ? 60.248 32.711 -42.861 1.00 61.88 296 TYR A N 1
ATOM 2397 C CA . TYR A 1 296 ? 60.690 32.486 -44.242 1.00 61.88 296 TYR A CA 1
ATOM 2398 C C . TYR A 1 296 ? 61.061 31.029 -44.533 1.00 61.88 296 TYR A C 1
ATOM 2400 O O . TYR A 1 296 ? 62.201 30.611 -44.244 1.00 61.88 296 TYR A O 1
#

Sequence (296 aa):
MAKQRMQRLRAVESQEEHDAQIAKIRQHISVIQETESVEQREIRLSALRMHNSQVRADETPEQREVRLSALRMHNSQVRAGETPEQREARLNAYRVHNSQVRADETPEQREARLNAYRMHNSQVRADETPEQREVRLSALRMHNSQVRACENPEQREARLNAYRMHNSQARAGETPEQREARLNAYRMHNSQVRADETPEKREVRLSALRMHSSQVRKAEKSQIEAFNKTINIFCDKVCEICTKRCYPNQVTNHKINLSIASYLPAELTSKGTILLCHRCKKHLTSKNTSGPAKAY

Foldseek 3Di:
DVVVVVVVVVVPQDPVNVVVVVVVVVVVVVVCVVPDDPVRVVVVVVVVVVVVVVVVVPDDPVNVVVVVVVVVVVVVVVVVPDDPVRVVVVVVVVVVVVVVCVVVDDPVRVVVVVVVVVVVVVVVVVPDDPVNVVVVVVVVVVVVVVVVVPDDPVNVVVVVVVVVVVVVVVVVPDDPVRVVVVVVVVVVVVVVCVVVDDPVNVVVVVVVVVVVVVVVVVVVVVVVVVVVVVVPQFQCDAFQWQRDRGGPVQKDKDFDDPQNVVADDPVQNVVRIGIHGPVQVVVSPDPDNYHPPRTD

Secondary structure (DSSP, 8-state):
-HHHHHHHHHTTS-HHHHHHHHHHHHHHHHHHHHH--HHHHHHHHHHHHHHHHHHHHS--HHHHHHHHHHHHHHHHHHHHT--HHHHHHHHHHHHHHHHHHHHS--HHHHHHHHHHHHHHHHHHHHS--HHHHHHHHHHHHHHHHHHHHT--HHHHHHHHHHHHHHHHHHHHT--HHHHHHHHHHHHHHHHHHHHT--HHHHHHHHHHHHHHHHHHHHHHHHHHHHHHHHHT--S-EEPTTT--EE-GGGEEEEEPPTTTTTTS-HHHHTTSEEEEEHHHHHHHHSS-SS--TT--

Organism: Trichonephila clavata (NCBI:txid2740835)

pLDDT: mean 90.31, std 10.6, range [49.75, 98.25]

InterPro domains:
  IPR048998 STPR domain [PF21107] (51-113)